Protein 5EUR (pdb70)

B-factor: mean 25.59, std 12.45, range [8.88, 69.3]

Secondary structure (DSSP, 8-state):
-PPPPPP-EEE-TTSSEEEETTEEEEHHHIIIIIHHHHHHHHTT-HHHHHHHHHHHHHTTS-TTSSHHHHHHHHTS-HHHHHHHHHHHHHHHHHHHHHTS---HHHHHHHHH-/-PPPPPP-EEE-TTSSEEEETTEEEEHHHIIIIIHHHHHHHTTT-HHHHHHHHHHHHHTTS-TTSSHHHHHHHHTS-HHHHHHHHHHHHHHHHHHHHHHT----THHHHH-/-PPPPPP-EEE-TTSSEEEETTEEEEHHHIIIIIHHHHHHHTTT-HHHHHHHHHHHHHTTS-TTSSHHHHHHHHTS-HHHHHHHHHHHHHHHHHHH------SSHHHH--

Nearest PDB structures (foldseek):
  5eur-assembly1_C  TM=1.009E+00  e=3.144E-18  Shigella flexneri 5a str. M90T
  5eur-assembly1_B  TM=9.991E-01  e=9.930E-17  Shigella flexneri 5a str. M90T
  5eur-assembly1_A  TM=9.761E-01  e=1.318E-16  Shigella flexneri 5a str. M90T
  7xya-assembly1_G  TM=4.057E-01  e=8.575E+00  Pseudomonas aeruginosa
  5eur-assembly1_A  TM=1.009E+00  e=2.711E-19  Shigella flexneri 5a str. M90T

Radius of gyration: 20.52 Å; Cα contacts (8 Å, |Δi|>4): 482; chains: 3; bounding box: 50×48×44 Å

Foldseek 3Di:
DDADDQWPWAADLVRQWIQTPNDIDGNCCCVVPVLQVVLVVCPPVLVRLLRSLLSCLLNQHDSCPHPPSNVSNVPDDPVSSVVSVVSNVVSVVVSVVVVVDDPPVVVVVVVPD/DDADDQWPWAADLVRQWIQTPNDIDGNCCCVVPVLQVQLVVCPPVLVRLLSSLLSCLLNQHDSCPHPPSNVSNVPDDPVSSVVSVVSNVVSVVVSVVVVVPDDPCVVVVPD/DDADDQWDWAADLVRQWIQTPNDIDGNCCCVVPVLQVVLVVCPPVLVRLLSSLLSCLLNQHDSCPHPPSNVSNVPPDPVSSVVSVVSNVVSVVVSVDDDCPPVVCVVPVD

Sequence (334 aa):
SISYRKLDIALSADKETVLVFGQELSTKYFTEIVVTTMLNSTGSDMANSNRILNDIHAAGLDAGDYGKYSRWWAQSNAQERQEAERRRKEAKAHQERMAAIHAREEALIKRFGSISYRKLDIALSADKETVLVFGQELSTKYFTEIVVTTMLNSTGSDMANSNRILNDIHAAGLDAGDYGKYSRWWAQSNAQERQEAERRRKEAKAHQERMAAIREEALIKRFGSISYRKLDIALSADKETVLVFGQELSTKYFTEIVVTTMLNSTGSDMANSNRILNDIHAAGLDAGDYGKYSRWWAQSNAQERQEAERRRKEAKAHQERMAREEALIKRFGN

Structure (mmCIF, N/CA/C/O backbone):
data_5EUR
#
_entry.id   5EUR
#
_cell.length_a   87.399
_cell.length_b   50.411
_cell.length_c   99.921
_cell.angle_alpha   90.00
_cell.angle_beta   104.10
_cell.angle_gamma   90.00
#
_symmetry.space_group_name_H-M   'C 1 2 1'
#
loop_
_entity.id
_entity.type
_entity.pdbx_description
1 polymer 'Uncharacterized protein'
2 non-polymer 'MAGNESIUM ION'
3 non-polymer 'SULFATE ION'
4 water water
#
loop_
_atom_site.group_PDB
_atom_site.id
_atom_site.type_symbol
_atom_site.label_atom_id
_atom_site.label_alt_id
_atom_site.label_comp_id
_atom_site.label_asym_id
_atom_site.label_entity_id
_atom_site.label_seq_id
_atom_site.pdbx_PDB_ins_code
_atom_site.Cartn_x
_atom_site.Cartn_y
_atom_site.Cartn_z
_atom_site.occupancy
_atom_site.B_iso_or_equiv
_atom_site.auth_seq_id
_atom_site.auth_comp_id
_atom_site.auth_asym_id
_atom_site.auth_atom_id
_atom_site.pdbx_PDB_model_num
ATOM 1 N N . SER A 1 2 ? 13.807 17.947 3.459 1.00 22.81 2 SER A N 1
ATOM 2 C CA . SER A 1 2 ? 14.353 18.131 4.803 1.00 18.68 2 SER A CA 1
ATOM 3 C C . SER A 1 2 ? 14.212 16.821 5.553 1.00 21.22 2 SER A C 1
ATOM 4 O O . SER A 1 2 ? 13.425 15.966 5.147 1.00 19.27 2 SER A O 1
ATOM 7 N N . ILE A 1 3 ? 14.949 16.636 6.643 1.00 16.00 3 ILE A N 1
ATOM 8 C CA . ILE A 1 3 ? 14.760 15.422 7.422 1.00 16.67 3 ILE A CA 1
ATOM 9 C C . ILE A 1 3 ? 13.646 15.674 8.427 1.00 17.69 3 ILE A C 1
ATOM 10 O O . ILE A 1 3 ? 13.456 16.799 8.910 1.00 16.54 3 ILE A O 1
ATOM 15 N N . SER A 1 4 ? 12.862 14.633 8.695 1.00 18.74 4 SER A N 1
ATOM 16 C CA . SER A 1 4 ? 11.722 14.800 9.576 1.00 18.09 4 SER A CA 1
ATOM 17 C C . SER A 1 4 ? 12.137 14.719 11.044 1.00 17.76 4 SER A C 1
ATOM 18 O O . SER A 1 4 ? 13.188 14.178 11.410 1.00 19.86 4 SER A O 1
ATOM 21 N N . TYR A 1 5 ? 11.273 15.265 11.887 1.00 14.88 5 TYR A N 1
ATOM 22 C CA . TYR A 1 5 ? 11.378 15.128 13.327 1.00 16.05 5 TYR A CA 1
ATOM 23 C C . TYR A 1 5 ? 10.574 13.921 13.773 1.00 18.31 5 TYR A C 1
ATOM 24 O O . TYR A 1 5 ? 9.599 13.529 13.127 1.00 20.69 5 TYR A O 1
ATOM 33 N N . ARG A 1 6 ? 10.991 13.327 14.882 1.00 17.24 6 ARG A N 1
ATOM 34 C CA . ARG A 1 6 ? 10.139 12.333 15.501 1.00 18.81 6 ARG A CA 1
ATOM 35 C C . ARG A 1 6 ? 8.888 13.031 16.046 1.00 19.58 6 ARG A C 1
ATOM 36 O O . ARG A 1 6 ? 8.803 14.262 16.092 1.00 19.73 6 ARG A O 1
ATOM 44 N N . LYS A 1 7 ? 7.881 12.239 16.405 1.00 20.27 7 LYS A N 1
ATOM 45 C CA . LYS A 1 7 ? 6.689 12.789 17.036 1.00 18.18 7 LYS A CA 1
ATOM 46 C C . LYS A 1 7 ? 7.072 13.677 18.209 1.00 20.36 7 LYS A C 1
ATOM 47 O O . LYS A 1 7 ? 7.779 13.237 19.122 1.00 21.27 7 LYS A O 1
ATOM 53 N N . LEU A 1 8 ? 6.615 14.927 18.181 1.00 17.87 8 LEU A N 1
ATOM 54 C CA . LEU A 1 8 ? 7.091 15.898 19.156 1.00 18.55 8 LEU A CA 1
ATOM 55 C C . LEU A 1 8 ? 6.454 15.628 20.507 1.00 22.49 8 LEU A C 1
ATOM 56 O O . LEU A 1 8 ? 5.226 15.588 20.631 1.00 25.00 8 LEU A O 1
ATOM 61 N N . ASP A 1 9 ? 7.302 15.445 21.509 1.00 21.79 9 ASP A N 1
ATOM 62 C CA . ASP A 1 9 ? 6.891 15.194 22.883 1.00 24.25 9 ASP A CA 1
ATOM 63 C C . ASP A 1 9 ? 6.731 16.553 23.541 1.00 23.73 9 ASP A C 1
ATOM 64 O O . ASP A 1 9 ? 7.685 17.106 24.089 1.00 23.78 9 ASP A O 1
ATOM 69 N N . ILE A 1 10 ? 5.515 17.104 23.475 1.00 26.17 10 ILE A N 1
ATOM 70 C CA . ILE A 1 10 ? 5.224 18.438 23.992 1.00 16.58 10 ILE A CA 1
ATOM 71 C C . ILE A 1 10 ? 4.081 18.357 24.995 1.00 20.35 10 ILE A C 1
ATOM 72 O O . ILE A 1 10 ? 2.987 17.882 24.665 1.00 21.00 10 ILE A O 1
ATOM 77 N N . ALA A 1 11 ? 4.310 18.889 26.188 1.00 17.94 11 ALA A N 1
ATOM 78 C CA . ALA A 1 11 ? 3.254 19.052 27.177 1.00 17.05 11 ALA A CA 1
ATOM 79 C C . ALA A 1 11 ? 3.202 20.508 27.592 1.00 21.15 11 ALA A C 1
ATOM 80 O O . ALA A 1 11 ? 4.238 21.101 27.903 1.00 20.10 11 ALA A O 1
ATOM 82 N N . LEU A 1 12 ? 2.002 21.076 27.605 1.00 20.83 12 LEU A N 1
ATOM 83 C CA . LEU A 1 12 ? 1.799 22.451 28.031 1.00 19.14 12 LEU A CA 1
ATOM 84 C C . LEU A 1 12 ? 1.510 22.474 29.528 1.00 20.34 12 LEU A C 1
ATOM 85 O O . LEU A 1 12 ? 0.736 21.656 30.034 1.00 22.43 12 LEU A O 1
ATOM 90 N N . SER A 1 13 ? 2.154 23.395 30.236 1.00 19.87 13 SER A N 1
ATOM 91 C CA . SER A 1 13 ? 1.987 23.505 31.678 1.00 23.17 13 SER A CA 1
ATOM 92 C C . SER A 1 13 ? 0.566 23.948 32.021 1.00 23.06 13 SER A C 1
ATOM 93 O O . SER A 1 13 ? -0.144 24.537 31.205 1.00 22.18 13 SER A O 1
ATOM 96 N N . ALA A 1 14 ? 0.163 23.679 33.267 1.00 25.65 14 ALA A N 1
ATOM 97 C CA . ALA A 1 14 ? -1.189 24.032 33.689 1.00 25.62 14 ALA A CA 1
ATOM 98 C C . ALA A 1 14 ? -1.431 25.534 33.581 1.00 24.05 14 ALA A C 1
ATOM 99 O O . ALA A 1 14 ? -2.496 25.966 33.125 1.00 29.07 14 ALA A O 1
ATOM 101 N N . ASP A 1 15 ? -0.451 26.348 33.969 1.00 25.45 15 ASP A N 1
ATOM 102 C CA . ASP A 1 15 ? -0.616 27.790 33.825 1.00 23.78 15 ASP A CA 1
ATOM 103 C C . ASP A 1 15 ? -0.287 28.286 32.425 1.00 25.63 15 ASP A C 1
ATOM 104 O O . ASP A 1 15 ? -0.359 29.495 32.183 1.00 27.13 15 ASP A O 1
ATOM 109 N N . LYS A 1 16 ? 0.069 27.379 31.510 1.00 24.14 16 LYS A N 1
ATOM 110 C CA . LYS A 1 16 ? 0.366 27.611 30.098 1.00 24.97 16 LYS A CA 1
ATOM 111 C C . LYS A 1 16 ? 1.645 28.402 29.875 1.00 21.21 16 LYS A C 1
ATOM 112 O O . LYS A 1 16 ? 1.956 28.724 28.721 1.00 22.83 16 LYS A O 1
ATOM 118 N N . GLU A 1 17 ? 2.400 28.728 30.921 1.00 21.03 17 GLU A N 1
ATOM 119 C CA . GLU A 1 17 ? 3.550 29.602 30.722 1.00 20.87 17 GLU A CA 1
ATOM 120 C C . GLU A 1 17 ? 4.789 28.855 30.247 1.00 18.25 17 GLU A C 1
ATOM 121 O O . GLU A 1 17 ? 5.695 29.490 29.695 1.00 19.01 17 GLU A O 1
ATOM 127 N N . THR A 1 18 ? 4.857 27.540 30.441 1.00 17.19 18 THR A N 1
ATOM 128 C CA . THR A 1 18 ? 5.984 26.761 29.937 1.00 16.59 18 THR A CA 1
ATOM 129 C C . THR A 1 18 ? 5.491 25.520 29.202 1.00 15.94 18 THR A C 1
ATOM 130 O O . THR A 1 18 ? 4.341 25.092 29.334 1.00 18.27 18 THR A O 1
ATOM 134 N N . VAL A 1 19 ? 6.395 24.943 28.412 1.00 14.25 19 VAL A N 1
ATOM 135 C CA . VAL A 1 19 ? 6.173 23.669 27.761 1.00 12.96 19 VAL A CA 1
ATOM 136 C C . VAL A 1 19 ? 7.314 22.755 28.179 1.00 14.37 19 VAL A C 1
ATOM 137 O O . VAL A 1 19 ? 8.396 23.207 28.563 1.00 15.87 19 VAL A O 1
ATOM 141 N N . LEU A 1 20 ? 7.037 21.461 28.125 1.00 14.45 20 LEU A N 1
ATOM 142 C CA . LEU A 1 20 ? 8.015 20.405 28.341 1.00 15.62 20 LEU A CA 1
ATOM 143 C C . LEU A 1 20 ? 8.152 19.662 27.020 1.00 17.08 20 LEU A C 1
ATOM 144 O O . LEU A 1 20 ? 7.203 19.010 26.565 1.00 16.45 20 LEU A O 1
ATOM 149 N N . VAL A 1 21 ? 9.321 19.799 26.394 1.00 17.01 21 VAL A N 1
ATOM 150 C CA . VAL A 1 21 ? 9.597 19.314 25.048 1.00 18.69 21 VAL A CA 1
ATOM 151 C C . VAL A 1 21 ? 10.782 18.366 25.165 1.00 16.20 21 VAL A C 1
ATOM 152 O O . VAL A 1 21 ? 11.896 18.807 25.456 1.00 15.52 21 VAL A O 1
ATOM 156 N N . PHE A 1 22 ? 10.545 17.071 24.969 1.00 18.96 22 PHE A N 1
ATOM 157 C CA . PHE A 1 22 ? 11.623 16.073 25.055 1.00 16.71 22 PHE A CA 1
ATOM 158 C C . PHE A 1 22 ? 12.440 16.236 26.342 1.00 15.63 22 PHE A C 1
ATOM 159 O O . PHE A 1 22 ? 13.670 16.205 26.334 1.00 16.67 22 PHE A O 1
ATOM 167 N N . GLY A 1 23 ? 11.742 16.427 27.462 1.00 16.85 23 GLY A N 1
ATOM 168 C CA . GLY A 1 23 ? 12.374 16.547 28.761 1.00 19.25 23 GLY A CA 1
ATOM 169 C C . GLY A 1 23 ? 12.921 17.917 29.096 1.00 17.34 23 GLY A C 1
ATOM 170 O O . GLY A 1 23 ? 13.431 18.108 30.207 1.00 18.41 23 GLY A O 1
ATOM 171 N N . GLN A 1 24 ? 12.822 18.880 28.187 1.00 14.22 24 GLN A N 1
ATOM 172 C CA . GLN A 1 24 ? 13.360 20.218 28.388 1.00 15.46 24 GLN A CA 1
ATOM 173 C C . GLN A 1 24 ? 12.217 21.188 28.641 1.00 15.83 24 GLN A C 1
ATOM 174 O O . GLN A 1 24 ? 11.305 21.302 27.816 1.00 16.22 24 GLN A O 1
ATOM 180 N N . GLU A 1 25 ? 12.279 21.901 29.759 1.00 15.59 25 GLU A N 1
ATOM 181 C CA . GLU A 1 25 ? 11.287 22.926 30.039 1.00 16.82 25 GLU A CA 1
ATOM 182 C C . GLU A 1 25 ? 11.727 24.239 29.404 1.00 16.58 25 GLU A C 1
ATOM 183 O O . GLU A 1 25 ? 12.883 24.661 29.554 1.00 16.07 25 GLU A O 1
ATOM 189 N N . LEU A 1 26 ? 10.807 24.869 28.670 1.00 14.25 26 LEU A N 1
ATOM 190 C CA . LEU A 1 26 ? 11.050 26.130 27.986 1.00 14.18 26 LEU A CA 1
ATOM 191 C C . LEU A 1 26 ? 9.862 27.052 28.207 1.00 15.28 26 LEU A C 1
ATOM 192 O O . LEU A 1 26 ? 8.730 26.588 28.324 1.00 15.79 26 LEU A O 1
ATOM 197 N N . SER A 1 27 ? 10.105 28.357 28.199 1.00 14.14 27 SER A N 1
ATOM 198 C CA . SER A 1 27 ? 8.959 29.260 28.200 1.00 14.30 27 SER A CA 1
ATOM 199 C C . SER A 1 27 ? 8.149 29.011 26.936 1.00 17.11 27 SER A C 1
ATOM 200 O O . SER A 1 27 ? 8.706 28.762 25.860 1.00 16.44 27 SER A O 1
ATOM 203 N N . THR A 1 28 ? 6.821 29.035 27.075 1.00 16.05 28 THR A N 1
ATOM 204 C CA . THR A 1 28 ? 5.964 28.737 25.934 1.00 15.08 28 THR A CA 1
ATOM 205 C C . THR A 1 28 ? 6.230 29.687 24.783 1.00 14.47 28 THR A C 1
ATOM 206 O O . THR A 1 28 ? 6.320 29.257 23.629 1.00 14.32 28 THR A O 1
ATOM 210 N N . LYS A 1 29 ? 6.375 30.982 25.078 1.00 15.39 29 LYS A N 1
ATOM 211 C CA . LYS A 1 29 ? 6.590 31.959 24.015 1.00 14.34 29 LYS A CA 1
ATOM 212 C C . LYS A 1 29 ? 7.931 31.753 23.321 1.00 16.34 29 LYS A C 1
ATOM 213 O O . LYS A 1 29 ? 8.025 31.935 22.107 1.00 15.64 29 LYS A O 1
ATOM 219 N N . TYR A 1 30 ? 8.979 31.374 24.057 1.00 12.83 30 TYR A N 1
ATOM 220 C CA . TYR A 1 30 ? 10.237 31.061 23.377 1.00 13.63 30 TYR A CA 1
ATOM 221 C C . TYR A 1 30 ? 10.050 29.886 22.430 1.00 13.17 30 TYR A C 1
ATOM 222 O O . TYR A 1 30 ? 10.511 29.913 21.280 1.00 12.73 30 TYR A O 1
ATOM 231 N N . PHE A 1 31 ? 9.364 28.842 22.890 1.00 13.57 31 PHE A N 1
ATOM 232 C CA . PHE A 1 31 ? 9.153 27.690 22.023 1.00 13.22 31 PHE A CA 1
ATOM 233 C C . PHE A 1 31 ? 8.344 28.066 20.783 1.00 13.69 31 PHE A C 1
ATOM 234 O O . PHE A 1 31 ? 8.702 27.691 19.663 1.00 13.26 31 PHE A O 1
ATOM 242 N N . THR A 1 32 ? 7.237 28.798 20.955 1.00 12.40 32 THR A N 1
ATOM 243 C CA . THR A 1 32 ? 6.381 29.042 19.796 1.00 12.98 32 THR A CA 1
ATOM 244 C C . THR A 1 32 ? 6.913 30.146 18.885 1.00 13.25 32 THR A C 1
ATOM 245 O O . THR A 1 32 ? 6.727 30.070 17.668 1.00 16.48 32 THR A O 1
ATOM 249 N N . GLU A 1 33 ? 7.578 31.164 19.431 1.00 13.04 33 GLU A N 1
ATOM 250 C CA . GLU A 1 33 ? 8.062 32.268 18.608 1.00 11.96 33 GLU A CA 1
ATOM 251 C C . GLU A 1 33 ? 9.428 31.989 17.981 1.00 14.56 33 GLU A C 1
ATOM 252 O O . GLU A 1 33 ? 9.689 32.431 16.853 1.00 18.01 33 GLU A O 1
ATOM 258 N N . ILE A 1 34 ? 10.323 31.292 18.692 1.00 14.16 34 ILE A N 1
ATOM 259 C CA . ILE A 1 34 ? 11.662 31.031 18.162 1.00 13.02 34 ILE A CA 1
ATOM 260 C C . ILE A 1 34 ? 11.791 29.598 17.639 1.00 12.84 34 ILE A C 1
ATOM 261 O O . ILE A 1 34 ? 12.144 29.374 16.471 1.00 12.89 34 ILE A O 1
ATOM 266 N N . VAL A 1 35 ? 11.511 28.611 18.497 1.00 11.61 35 VAL A N 1
ATOM 267 C CA . VAL A 1 35 ? 11.858 27.233 18.150 1.00 10.61 35 VAL A CA 1
ATOM 268 C C . VAL A 1 35 ? 11.012 26.728 16.986 1.00 10.44 35 VAL A C 1
ATOM 269 O O . VAL A 1 35 ? 11.542 26.241 15.981 1.00 9.88 35 VAL A O 1
ATOM 273 N N . VAL A 1 36 ? 9.685 26.818 17.102 1.00 9.49 36 VAL A N 1
ATOM 274 C CA . VAL A 1 36 ? 8.834 26.248 16.065 1.00 12.17 36 VAL A CA 1
ATOM 275 C C . VAL A 1 36 ? 9.018 26.986 14.750 1.00 11.85 36 VAL A C 1
ATOM 276 O O . VAL A 1 36 ? 9.103 26.368 13.686 1.00 10.72 36 VAL A O 1
ATOM 280 N N . THR A 1 37 ? 9.089 28.318 14.801 1.00 10.94 37 THR A N 1
ATOM 281 C CA . THR A 1 37 ? 9.316 29.093 13.590 1.00 13.25 37 THR A CA 1
ATOM 282 C C . THR A 1 37 ? 10.582 28.629 12.884 1.00 11.26 37 THR A C 1
ATOM 283 O O . THR A 1 37 ? 10.595 28.450 11.661 1.00 12.43 37 THR A O 1
ATOM 287 N N . THR A 1 38 ? 11.647 28.387 13.651 1.00 9.70 38 THR A N 1
ATOM 288 C CA . THR A 1 38 ? 12.905 27.985 13.030 1.00 10.53 38 THR A CA 1
ATOM 289 C C . THR A 1 38 ? 12.821 26.561 12.488 1.00 10.04 38 THR A C 1
ATOM 290 O O . THR A 1 38 ? 13.344 26.277 11.403 1.00 11.72 38 THR A O 1
ATOM 294 N N . MET A 1 39 ? 12.156 25.657 13.218 1.00 10.41 39 MET A N 1
ATOM 295 C CA . MET A 1 39 ? 11.953 24.296 12.706 1.00 9.24 39 MET A CA 1
ATOM 296 C C . MET A 1 39 ? 11.255 24.327 11.353 1.00 11.53 39 MET A C 1
ATOM 297 O O . MET A 1 39 ? 11.674 23.650 10.390 1.00 12.73 39 MET A O 1
ATOM 302 N N . LEU A 1 40 ? 10.167 25.108 11.274 1.00 10.84 40 LEU A N 1
ATOM 303 C CA . LEU A 1 40 ? 9.388 25.177 10.042 1.00 10.90 40 LEU A CA 1
ATOM 304 C C . LEU A 1 40 ? 10.197 25.808 8.915 1.00 12.65 40 LEU A C 1
ATOM 305 O O . LEU A 1 40 ? 10.232 25.277 7.804 1.00 12.48 40 LEU A O 1
ATOM 310 N N . ASN A 1 41 ? 10.853 26.946 9.180 1.00 12.19 41 ASN A N 1
ATOM 311 C CA . ASN A 1 41 ? 11.694 27.560 8.149 1.00 11.88 41 ASN A CA 1
ATOM 312 C C . ASN A 1 41 ? 12.750 26.587 7.639 1.00 13.31 41 ASN A C 1
ATOM 313 O O . ASN A 1 41 ? 13.057 26.552 6.439 1.00 14.33 41 ASN A O 1
ATOM 318 N N . SER A 1 42 ? 13.333 25.800 8.538 1.00 11.19 42 SER A N 1
ATOM 319 C CA . SER A 1 42 ? 14.367 24.859 8.127 1.00 10.83 42 SER A CA 1
ATOM 320 C C . SER A 1 42 ? 13.812 23.726 7.273 1.00 14.74 42 SER A C 1
ATOM 321 O O . SER A 1 42 ? 14.593 23.057 6.578 1.00 13.27 42 SER A O 1
ATOM 324 N N . THR A 1 43 ? 12.491 23.494 7.290 1.00 14.22 43 THR A N 1
ATOM 325 C CA . THR A 1 43 ? 11.967 22.515 6.329 1.00 13.59 43 THR A CA 1
ATOM 326 C C . THR A 1 43 ? 11.943 23.028 4.890 1.00 16.60 43 THR A C 1
ATOM 327 O O . THR A 1 43 ? 11.811 22.216 3.970 1.00 18.14 43 THR A O 1
ATOM 331 N N . GLY A 1 44 ? 12.088 24.330 4.659 1.00 15.89 44 GLY A N 1
ATOM 332 C CA . GLY A 1 44 ? 12.042 24.847 3.301 1.00 17.43 44 GLY A CA 1
ATOM 333 C C . GLY A 1 44 ? 10.674 24.699 2.663 1.00 18.93 44 GLY A C 1
ATOM 334 O O . GLY A 1 44 ? 9.696 25.259 3.158 1.00 18.07 44 GLY A O 1
ATOM 335 N N . SER A 1 45 ? 10.582 23.938 1.573 1.00 20.51 45 SER A N 1
ATOM 336 C CA . SER A 1 45 ? 9.303 23.687 0.924 1.00 22.90 45 SER A CA 1
ATOM 337 C C . SER A 1 45 ? 8.847 22.240 1.087 1.00 24.45 45 SER A C 1
ATOM 338 O O . SER A 1 45 ? 8.043 21.748 0.288 1.00 25.90 45 SER A O 1
ATOM 341 N N . ASP A 1 46 ? 9.345 21.549 2.116 1.00 17.28 46 ASP A N 1
ATOM 342 C CA . ASP A 1 46 ? 8.991 20.165 2.407 1.00 19.01 46 ASP A CA 1
ATOM 343 C C . ASP A 1 46 ? 7.696 20.154 3.218 1.00 19.11 46 ASP A C 1
ATOM 344 O O . ASP A 1 46 ? 7.676 19.983 4.444 1.00 18.92 46 ASP A O 1
ATOM 349 N N . MET A 1 47 ? 6.590 20.307 2.480 1.00 19.21 47 MET A N 1
ATOM 350 C CA . MET A 1 47 ? 5.263 20.473 3.072 1.00 22.00 47 MET A CA 1
ATOM 351 C C . MET A 1 47 ? 4.837 19.258 3.886 1.00 21.78 47 MET A C 1
ATOM 352 O O . MET A 1 47 ? 4.092 19.397 4.862 1.00 20.55 47 MET A O 1
ATOM 357 N N . ALA A 1 48 ? 5.283 18.059 3.507 1.00 19.27 48 ALA A N 1
ATOM 358 C CA . ALA A 1 48 ? 4.963 16.878 4.302 1.00 22.11 48 ALA A CA 1
ATOM 359 C C . ALA A 1 48 ? 5.565 16.985 5.699 1.00 22.49 48 ALA A C 1
ATOM 360 O O . ALA A 1 48 ? 4.903 16.683 6.706 1.00 20.80 48 ALA A O 1
ATOM 362 N N . ASN A 1 49 ? 6.814 17.447 5.779 1.00 17.07 49 ASN A N 1
ATOM 363 C CA . ASN A 1 49 ? 7.473 17.584 7.073 1.00 18.61 49 ASN A CA 1
ATOM 364 C C . ASN A 1 49 ? 6.830 18.691 7.894 1.00 17.53 49 ASN A C 1
ATOM 365 O O . ASN A 1 49 ? 6.576 18.518 9.098 1.00 19.16 49 ASN A O 1
ATOM 370 N N . SER A 1 50 ? 6.570 19.843 7.268 1.00 14.27 50 SER A N 1
ATOM 371 C CA . SER A 1 50 ? 5.968 20.929 8.040 1.00 16.20 50 SER A CA 1
ATOM 372 C C . SER A 1 50 ? 4.559 20.557 8.491 1.00 17.44 50 SER A C 1
ATOM 373 O O . SER A 1 50 ? 4.133 20.944 9.586 1.00 14.71 50 SER A O 1
ATOM 376 N N . ASN A 1 51 ? 3.838 19.776 7.685 1.00 16.38 51 ASN A N 1
ATOM 377 C CA . ASN A 1 51 ? 2.530 19.307 8.128 1.00 17.75 51 ASN A CA 1
ATOM 378 C C . ASN A 1 51 ? 2.650 18.429 9.359 1.00 18.84 51 ASN A C 1
ATOM 379 O O . ASN A 1 51 ? 1.841 18.558 10.285 1.00 18.53 51 ASN A O 1
ATOM 384 N N . ARG A 1 52 ? 3.646 17.523 9.387 1.00 16.27 52 ARG A N 1
ATOM 385 C CA . ARG A 1 52 ? 3.867 16.706 10.582 1.00 18.08 52 ARG A CA 1
ATOM 386 C C . ARG A 1 52 ? 4.125 17.573 11.812 1.00 16.05 52 ARG A C 1
ATOM 387 O O . ARG A 1 52 ? 3.518 17.378 12.882 1.00 17.31 52 ARG A O 1
ATOM 395 N N . ILE A 1 53 ? 5.064 18.516 11.687 1.00 16.08 53 ILE A N 1
ATOM 396 C CA . ILE A 1 53 ? 5.373 19.400 12.808 1.00 14.46 53 ILE A CA 1
ATOM 397 C C . ILE A 1 53 ? 4.107 20.073 13.321 1.00 12.91 53 ILE A C 1
ATOM 398 O O . ILE A 1 53 ? 3.832 20.089 14.527 1.00 14.62 53 ILE A O 1
ATOM 403 N N . LEU A 1 54 ? 3.320 20.648 12.407 1.00 14.30 54 LEU A N 1
ATOM 404 C CA . LEU A 1 54 ? 2.161 21.431 12.836 1.00 14.88 54 LEU A CA 1
ATOM 405 C C . LEU A 1 54 ? 1.055 20.544 13.393 1.00 16.61 54 LEU A C 1
ATOM 406 O O . LEU A 1 54 ? 0.298 20.984 14.261 1.00 15.68 54 LEU A O 1
ATOM 411 N N . ASN A 1 55 ? 0.945 19.303 12.926 1.00 13.99 55 ASN A N 1
ATOM 412 C CA . ASN A 1 55 ? 0.015 18.393 13.584 1.00 16.03 55 ASN A CA 1
ATOM 413 C C . ASN A 1 55 ? 0.433 18.144 15.031 1.00 16.32 55 ASN A C 1
ATOM 414 O O . ASN A 1 55 ? -0.416 18.095 15.923 1.00 16.86 55 ASN A O 1
ATOM 419 N N . ASP A 1 56 ? 1.737 18.021 15.298 1.00 14.44 56 ASP A N 1
ATOM 420 C CA . ASP A 1 56 ? 2.159 17.849 16.690 1.00 17.77 56 ASP A CA 1
ATOM 421 C C . ASP A 1 56 ? 1.963 19.121 17.515 1.00 15.56 56 ASP A C 1
ATOM 422 O O . ASP A 1 56 ? 1.648 19.052 18.720 1.00 16.72 56 ASP A O 1
ATOM 427 N N . ILE A 1 57 ? 2.155 20.287 16.890 1.00 15.79 57 ILE A N 1
ATOM 428 C CA . ILE A 1 57 ? 1.883 21.554 17.563 1.00 15.22 57 ILE A CA 1
ATOM 429 C C . ILE A 1 57 ? 0.408 21.636 17.949 1.00 14.64 57 ILE A C 1
ATOM 430 O O . ILE A 1 57 ? 0.064 21.954 19.092 1.00 15.59 57 ILE A O 1
ATOM 435 N N . HIS A 1 58 ? -0.478 21.320 17.001 1.00 14.82 58 HIS A N 1
ATOM 436 C CA . HIS A 1 58 ? -1.917 21.339 17.250 1.00 16.27 58 HIS A CA 1
ATOM 437 C C . HIS A 1 58 ? -2.296 20.340 18.333 1.00 16.41 58 HIS A C 1
ATOM 438 O O . HIS A 1 58 ? -3.062 20.664 19.252 1.00 16.01 58 HIS A O 1
ATOM 445 N N . ALA A 1 59 ? -1.743 19.131 18.251 1.00 14.59 59 ALA A N 1
ATOM 446 C CA . ALA A 1 59 ? -2.058 18.081 19.217 1.00 17.42 59 ALA A CA 1
ATOM 447 C C . ALA A 1 59 ? -1.659 18.466 20.633 1.00 18.08 59 ALA A C 1
ATOM 448 O O . ALA A 1 59 ? -2.278 17.998 21.600 1.00 19.02 59 ALA A O 1
ATOM 450 N N . ALA A 1 60 ? -0.613 19.285 20.782 1.00 15.65 60 ALA A N 1
ATOM 451 C CA . ALA A 1 60 ? -0.166 19.691 22.105 1.00 18.45 60 ALA A CA 1
ATOM 452 C C . ALA A 1 60 ? -0.997 20.817 22.709 1.00 19.03 60 ALA A C 1
ATOM 453 O O . ALA A 1 60 ? -0.741 21.208 23.853 1.00 22.63 60 ALA A O 1
ATOM 455 N N . GLY A 1 61 ? -1.964 21.361 21.982 1.00 17.00 61 GLY A N 1
ATOM 456 C CA . GLY A 1 61 ? -2.727 22.480 22.487 1.00 19.76 61 GLY A CA 1
ATOM 457 C C . GLY A 1 61 ? -2.189 23.840 22.116 1.00 19.78 61 GLY A C 1
ATOM 458 O O . GLY A 1 61 ? -2.699 24.851 22.617 1.00 19.51 61 GLY A O 1
ATOM 459 N N . LEU A 1 62 ? -1.186 23.896 21.249 1.00 17.55 62 LEU A N 1
ATOM 460 C CA . LEU A 1 62 ? -0.595 25.144 20.799 1.00 15.42 62 LEU A CA 1
ATOM 461 C C . LEU A 1 62 ? -1.249 25.593 19.495 1.00 13.57 62 LEU A C 1
ATOM 462 O O . LEU A 1 62 ? -2.009 24.855 18.866 1.00 16.23 62 LEU A O 1
ATOM 467 N N . ASP A 1 63 ? -0.939 26.826 19.077 1.00 14.17 63 ASP A N 1
ATOM 468 C CA . ASP A 1 63 ? -1.604 27.413 17.913 1.00 16.03 63 ASP A CA 1
ATOM 469 C C . ASP A 1 63 ? -0.828 27.071 16.648 1.00 15.32 63 ASP A C 1
ATOM 470 O O . ASP A 1 63 ? 0.173 27.718 16.327 1.00 16.74 63 ASP A O 1
ATOM 475 N N . ALA A 1 64 ? -1.328 26.088 15.892 1.00 13.89 64 ALA A N 1
ATOM 476 C CA . ALA A 1 64 ? -0.683 25.687 14.649 1.00 13.58 64 ALA A CA 1
ATOM 477 C C . ALA A 1 64 ? -1.001 26.629 13.499 1.00 13.98 64 ALA A C 1
ATOM 478 O O . ALA A 1 64 ? -0.457 26.453 12.400 1.00 16.02 64 ALA A O 1
ATOM 480 N N . GLY A 1 65 ? -1.837 27.635 13.728 1.00 14.42 65 GLY A N 1
ATOM 481 C CA . GLY A 1 65 ? -2.159 28.586 12.690 1.00 15.27 65 GLY A CA 1
ATOM 482 C C . GLY A 1 65 ? -1.288 29.820 12.628 1.00 19.08 65 GLY A C 1
ATOM 483 O O . GLY A 1 65 ? -1.515 30.683 11.774 1.00 18.04 65 GLY A O 1
ATOM 484 N N . ASP A 1 66 ? -0.274 29.935 13.489 1.00 15.05 66 ASP A N 1
ATOM 485 C CA . ASP A 1 66 ? 0.499 31.158 13.635 1.00 15.05 66 ASP A CA 1
ATOM 486 C C . ASP A 1 66 ? 1.740 31.205 12.744 1.00 16.21 66 ASP A C 1
ATOM 487 O O . ASP A 1 66 ? 2.640 32.013 13.014 1.00 18.39 66 ASP A O 1
ATOM 492 N N . TYR A 1 67 ? 1.818 30.372 11.712 1.00 16.12 67 TYR A N 1
ATOM 493 C CA . TYR A 1 67 ? 3.063 30.176 10.966 1.00 16.40 67 TYR A CA 1
ATOM 494 C C . TYR A 1 67 ? 2.870 30.353 9.465 1.00 17.14 67 TYR A C 1
ATOM 495 O O . TYR A 1 67 ? 3.358 29.551 8.657 1.00 16.50 67 TYR A O 1
ATOM 504 N N . GLY A 1 68 ? 2.134 31.402 9.085 1.00 18.63 68 GLY A N 1
ATOM 505 C CA . GLY A 1 68 ? 2.101 31.845 7.699 1.00 23.39 68 GLY A CA 1
ATOM 506 C C . GLY A 1 68 ? 1.828 30.742 6.695 1.00 22.55 68 GLY A C 1
ATOM 507 O O . GLY A 1 68 ? 0.880 29.957 6.824 1.00 18.25 68 GLY A O 1
ATOM 508 N N . LYS A 1 69 ? 2.664 30.690 5.656 1.00 19.33 69 LYS A N 1
ATOM 509 C CA . LYS A 1 69 ? 2.447 29.735 4.578 1.00 20.45 69 LYS A CA 1
ATOM 510 C C . LYS A 1 69 ? 2.414 28.299 5.090 1.00 20.67 69 LYS A C 1
ATOM 511 O O . LYS A 1 69 ? 1.641 27.473 4.588 1.00 19.27 69 LYS A O 1
ATOM 517 N N . TYR A 1 70 ? 3.241 27.975 6.091 1.00 16.60 70 TYR A N 1
ATOM 518 C CA . TYR A 1 70 ? 3.220 26.624 6.632 1.00 15.82 70 TYR A CA 1
ATOM 519 C C . TYR A 1 70 ? 1.865 26.326 7.255 1.00 15.51 70 TYR A C 1
ATOM 520 O O . TYR A 1 70 ? 1.330 25.223 7.089 1.00 17.80 70 TYR A O 1
ATOM 529 N N . SER A 1 71 ? 1.297 27.308 7.966 1.00 16.50 71 SER A N 1
ATOM 530 C CA . SER A 1 71 ? -0.040 27.110 8.537 1.00 17.09 71 SER A CA 1
ATOM 531 C C . SER A 1 71 ? -1.117 26.978 7.463 1.00 21.40 71 SER A C 1
ATOM 532 O O . SER A 1 71 ? -2.042 26.171 7.606 1.00 21.08 71 SER A O 1
ATOM 535 N N . ARG A 1 72 ? -1.044 27.783 6.407 1.00 21.77 72 ARG A N 1
ATOM 536 C CA . ARG A 1 72 ? -2.073 27.690 5.374 1.00 24.38 72 ARG A CA 1
ATOM 537 C C . ARG A 1 72 ? -2.004 26.345 4.656 1.00 25.01 72 ARG A C 1
ATOM 538 O O . ARG A 1 72 ? -3.042 25.695 4.432 1.00 26.09 72 ARG A O 1
ATOM 546 N N . TRP A 1 73 ? -0.782 25.891 4.331 1.00 22.23 73 TRP A N 1
ATOM 547 C CA . TRP A 1 73 ? -0.595 24.538 3.818 1.00 21.73 73 TRP A CA 1
ATOM 548 C C . TRP A 1 73 ? -1.204 23.503 4.753 1.00 26.10 73 TRP A C 1
ATOM 549 O O . TRP A 1 73 ? -1.942 22.618 4.313 1.00 23.55 73 TRP A O 1
ATOM 560 N N . TRP A 1 74 ? -0.896 23.596 6.054 1.00 19.25 74 TRP A N 1
ATOM 561 C CA . TRP A 1 74 ? -1.371 22.589 7.000 1.00 17.59 74 TRP A CA 1
ATOM 562 C C . TRP A 1 74 ? -2.894 22.586 7.084 1.00 20.42 74 TRP A C 1
ATOM 563 O O . TRP A 1 74 ? -3.515 21.520 7.138 1.00 23.34 74 TRP A O 1
ATOM 574 N N . ALA A 1 75 ? -3.501 23.770 7.077 1.00 20.93 75 ALA A N 1
ATOM 575 C CA . ALA A 1 75 ? -4.949 23.898 7.231 1.00 23.51 75 ALA A CA 1
ATOM 576 C C . ALA A 1 75 ? -5.695 23.337 6.035 1.00 28.96 75 ALA A C 1
ATOM 577 O O . ALA A 1 75 ? -6.860 22.934 6.166 1.00 30.42 75 ALA A O 1
ATOM 579 N N . GLN A 1 76 ? -5.072 23.329 4.857 1.00 25.06 76 GLN A N 1
ATOM 580 C CA . GLN A 1 76 ? -5.724 22.717 3.704 1.00 29.33 76 GLN A CA 1
ATOM 581 C C . GLN A 1 76 ? -5.073 21.400 3.280 1.00 28.72 76 GLN A C 1
ATOM 582 O O . GLN A 1 76 ? -5.186 20.991 2.119 1.00 30.59 76 GLN A O 1
ATOM 588 N N . SER A 1 77 ? -4.447 20.701 4.240 1.00 27.41 77 SER A N 1
ATOM 589 C CA . SER A 1 77 ? -3.714 19.451 4.090 1.00 32.51 77 SER A CA 1
ATOM 590 C C . SER A 1 77 ? -4.576 18.261 4.521 1.00 33.84 77 SER A C 1
ATOM 591 O O . SER A 1 77 ? -5.770 18.407 4.805 1.00 37.95 77 SER A O 1
ATOM 594 N N . ASN A 1 78 ? -3.965 17.067 4.558 1.00 36.47 78 ASN A N 1
ATOM 595 C CA . ASN A 1 78 ? -4.664 15.804 4.804 1.00 37.78 78 ASN A CA 1
ATOM 596 C C . ASN A 1 78 ? -5.613 15.892 5.993 1.00 34.26 78 ASN A C 1
ATOM 597 O O . ASN A 1 78 ? -5.192 16.037 7.151 1.00 35.12 78 ASN A O 1
ATOM 602 N N . ALA A 1 79 ? -6.908 15.769 5.691 1.00 37.28 79 ALA A N 1
ATOM 603 C CA . ALA A 1 79 ? -7.929 15.960 6.712 1.00 35.06 79 ALA A CA 1
ATOM 604 C C . ALA A 1 79 ? -7.852 14.891 7.793 1.00 31.53 79 ALA A C 1
ATOM 605 O O . ALA A 1 79 ? -8.077 15.184 8.969 1.00 27.57 79 ALA A O 1
ATOM 607 N N . GLN A 1 80 ? -7.551 13.641 7.425 1.00 33.33 80 GLN A N 1
ATOM 608 C CA . GLN A 1 80 ? -7.551 12.585 8.436 1.00 33.40 80 GLN A CA 1
ATOM 609 C C . GLN A 1 80 ? -6.380 12.723 9.405 1.00 29.05 80 GLN A C 1
ATOM 610 O O . GLN A 1 80 ? -6.541 12.507 10.614 1.00 27.98 80 GLN A O 1
ATOM 616 N N . GLU A 1 81 ? -5.188 13.053 8.902 1.00 31.41 81 GLU A N 1
ATOM 617 C CA . GLU A 1 81 ? -4.083 13.268 9.829 1.00 31.05 81 GLU A CA 1
ATOM 618 C C . GLU A 1 81 ? -4.346 14.486 10.703 1.00 21.62 81 GLU A C 1
ATOM 619 O O . GLU A 1 81 ? -4.064 14.458 11.914 1.00 23.28 81 GLU A O 1
ATOM 625 N N . ARG A 1 82 ? -4.913 15.552 10.115 1.00 24.44 82 ARG A N 1
ATOM 626 C CA . ARG A 1 82 ? -5.301 16.699 10.932 1.00 23.02 82 ARG A CA 1
ATOM 627 C C . ARG A 1 82 ? -6.315 16.291 11.988 1.00 24.41 82 ARG A C 1
ATOM 628 O O . ARG A 1 82 ? -6.289 16.796 13.112 1.00 18.46 82 ARG A O 1
ATOM 636 N N . GLN A 1 83 ? -7.225 15.379 11.643 1.00 23.10 83 GLN A N 1
ATOM 637 C CA . GLN A 1 83 ? -8.245 14.967 12.603 1.00 20.37 83 GLN A CA 1
ATOM 638 C C . GLN A 1 83 ? -7.650 14.136 13.731 1.00 19.44 83 GLN A C 1
ATOM 639 O O . GLN A 1 83 ? -8.082 14.250 14.882 1.00 22.70 83 GLN A O 1
ATOM 645 N N . GLU A 1 84 ? -6.657 13.300 13.431 1.00 19.60 84 GLU A N 1
ATOM 646 C CA . GLU A 1 84 ? -5.965 12.585 14.500 1.00 23.15 84 GLU A CA 1
ATOM 647 C C . GLU A 1 84 ? -5.284 13.570 15.441 1.00 20.11 84 GLU A C 1
ATOM 648 O O . GLU A 1 84 ? -5.318 13.403 16.670 1.00 22.33 84 GLU A O 1
ATOM 654 N N . ALA A 1 85 ? -4.693 14.628 14.873 1.00 17.79 85 ALA A N 1
ATOM 655 C CA . ALA A 1 85 ? -4.139 15.688 15.711 1.00 17.19 85 ALA A CA 1
ATOM 656 C C . ALA A 1 85 ? -5.219 16.348 16.562 1.00 19.19 85 ALA A C 1
ATOM 657 O O . ALA A 1 85 ? -4.989 16.663 17.732 1.00 19.71 85 ALA A O 1
ATOM 659 N N . GLU A 1 86 ? -6.400 16.575 15.987 1.00 16.34 86 GLU A N 1
ATOM 660 C CA . GLU A 1 86 ? -7.489 17.198 16.736 1.00 19.45 86 GLU A CA 1
ATOM 661 C C . GLU A 1 86 ? -7.955 16.311 17.890 1.00 21.64 86 GLU A C 1
ATOM 662 O O . GLU A 1 86 ? -8.236 16.806 18.985 1.00 21.15 86 GLU A O 1
ATOM 668 N N . ARG A 1 87 ? -8.032 14.997 17.673 1.00 20.84 87 ARG A N 1
ATOM 669 C CA . ARG A 1 87 ? -8.379 14.088 18.764 1.00 20.59 87 ARG A CA 1
ATOM 670 C C . ARG A 1 87 ? -7.379 14.197 19.904 1.00 25.50 87 ARG A C 1
ATOM 671 O O . ARG A 1 87 ? -7.761 14.281 21.083 1.00 24.12 87 ARG A O 1
ATOM 679 N N . ARG A 1 88 ? -6.082 14.208 19.563 1.00 23.74 88 ARG A N 1
ATOM 680 C CA . ARG A 1 88 ? -5.051 14.361 20.589 1.00 23.41 88 ARG A CA 1
ATOM 681 C C . ARG A 1 88 ? -5.183 15.705 21.307 1.00 22.25 88 ARG A C 1
ATOM 682 O O . ARG A 1 88 ? -5.027 15.780 22.532 1.00 22.58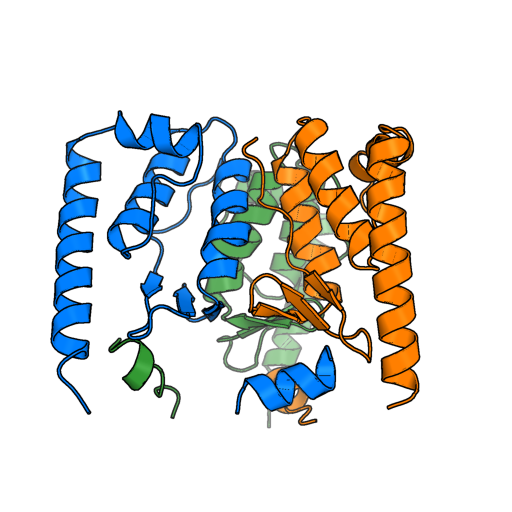 88 ARG A O 1
ATOM 690 N N . ARG A 1 89 ? -5.516 16.767 20.561 1.00 19.26 89 ARG A N 1
ATOM 691 C CA . ARG A 1 89 ? -5.698 18.089 21.148 1.00 18.46 89 ARG A CA 1
ATOM 692 C C . ARG A 1 89 ? -6.850 18.099 22.142 1.00 22.28 89 ARG A C 1
ATOM 693 O O . ARG A 1 89 ? -6.729 18.669 23.230 1.00 22.20 89 ARG A O 1
ATOM 701 N N . LYS A 1 90 ? -7.979 17.479 21.786 1.00 21.31 90 LYS A N 1
ATOM 702 C CA . LYS A 1 90 ? -9.106 17.438 22.715 1.00 24.17 90 LYS A CA 1
ATOM 703 C C . LYS A 1 90 ? -8.740 16.662 23.972 1.00 25.03 90 LYS A C 1
ATOM 704 O O . LYS A 1 90 ? -9.149 17.034 25.084 1.00 27.48 90 LYS A O 1
ATOM 710 N N . GLU A 1 91 ? -7.951 15.593 23.827 1.00 23.01 91 GLU A N 1
ATOM 711 C CA . GLU A 1 91 ? -7.480 14.881 25.013 1.00 28.82 91 GLU A CA 1
ATOM 712 C C . GLU A 1 91 ? -6.594 15.778 25.874 1.00 30.16 91 GLU A C 1
ATOM 713 O O . GLU A 1 91 ? -6.694 15.768 27.110 1.00 31.94 91 GLU A O 1
ATOM 719 N N . ALA A 1 92 ? -5.745 16.590 25.235 1.00 31.62 92 ALA A N 1
ATOM 720 C CA . ALA A 1 92 ? -4.899 17.525 25.973 1.00 29.63 92 ALA A CA 1
ATOM 721 C C . ALA A 1 92 ? -5.737 18.549 26.735 1.00 31.99 92 ALA A C 1
ATOM 722 O O . ALA A 1 92 ? -5.464 18.837 27.907 1.00 34.24 92 ALA A O 1
ATOM 724 N N . LYS A 1 93 ? -6.753 19.120 26.077 1.00 29.46 93 LYS A N 1
ATOM 725 C CA . LYS A 1 93 ? -7.617 20.087 26.754 1.00 30.99 93 LYS A CA 1
ATOM 726 C C . LYS A 1 93 ? -8.345 19.447 27.926 1.00 33.50 93 LYS A C 1
ATOM 727 O O . LYS A 1 93 ? -8.508 20.080 28.978 1.00 34.70 93 LYS A O 1
ATOM 733 N N . ALA A 1 94 ? -8.795 18.196 27.768 1.00 33.82 94 ALA A N 1
ATOM 734 C CA . ALA A 1 94 ? -9.430 17.508 28.890 1.00 35.36 94 ALA A CA 1
ATOM 735 C C . ALA A 1 94 ? -8.457 17.351 30.053 1.00 39.04 94 ALA A C 1
ATOM 736 O O . ALA A 1 94 ? -8.829 17.534 31.221 1.00 38.76 94 ALA A O 1
ATOM 738 N N . HIS A 1 95 ? -7.193 17.034 29.747 1.00 38.90 95 HIS A N 1
ATOM 739 C CA . HIS A 1 95 ? -6.175 16.965 30.793 1.00 39.50 95 HIS A CA 1
ATOM 740 C C . HIS A 1 95 ? -5.991 18.313 31.483 1.00 40.50 95 HIS A C 1
ATOM 741 O O . HIS A 1 95 ? -5.847 18.375 32.709 1.00 41.79 95 HIS A O 1
ATOM 748 N N . GLN A 1 96 ? -5.987 19.405 30.713 1.00 38.59 96 GLN A N 1
ATOM 749 C CA . GLN A 1 96 ? -5.896 20.736 31.309 1.00 35.01 96 GLN A CA 1
ATOM 750 C C . GLN A 1 96 ? -7.086 21.020 32.217 1.00 41.10 96 GLN A C 1
ATOM 751 O O . GLN A 1 96 ? -6.943 21.675 33.258 1.00 40.11 96 GLN A O 1
ATOM 757 N N . GLU A 1 97 ? -8.270 20.544 31.833 1.00 41.68 97 GLU A N 1
ATOM 758 C CA . GLU A 1 97 ? -9.453 20.783 32.650 1.00 39.50 97 GLU A CA 1
ATOM 759 C C . GLU A 1 97 ? -9.370 20.016 33.964 1.00 43.09 97 GLU A C 1
ATOM 760 O O . GLU A 1 97 ? -9.644 20.572 35.034 1.00 43.27 97 GLU A O 1
ATOM 766 N N . ARG A 1 98 ? -8.985 18.736 33.908 1.00 39.01 98 ARG A N 1
ATOM 767 C CA . ARG A 1 98 ? -8.836 17.982 35.149 1.00 43.40 98 ARG A CA 1
ATOM 768 C C . ARG A 1 98 ? -7.695 18.518 36.006 1.00 48.55 98 ARG A C 1
ATOM 769 O O . ARG A 1 98 ? -7.729 18.379 37.235 1.00 48.49 98 ARG A O 1
ATOM 777 N N . MET A 1 99 ? -6.675 19.119 35.387 1.00 43.99 99 MET A N 1
ATOM 778 C CA . MET A 1 99 ? -5.623 19.750 36.178 1.00 46.23 99 MET A CA 1
ATOM 779 C C . MET A 1 99 ? -6.115 21.027 36.840 1.00 48.95 99 MET A C 1
ATOM 780 O O . MET A 1 99 ? -5.679 21.356 37.949 1.00 53.76 99 MET A O 1
ATOM 785 N N . ALA A 1 100 ? -7.027 21.749 36.190 1.00 49.08 100 ALA A N 1
ATOM 786 C CA . ALA A 1 100 ? -7.637 22.925 36.798 1.00 47.96 100 ALA A CA 1
ATOM 787 C C . ALA A 1 100 ? -8.634 22.517 37.880 1.00 51.52 100 ALA A C 1
ATOM 788 O O . ALA A 1 100 ? -9.495 23.312 38.271 1.00 50.02 100 ALA A O 1
ATOM 790 N N . ALA A 1 101 ? -8.524 21.278 38.361 1.00 49.65 101 ALA A N 1
ATOM 791 C CA . ALA A 1 101 ? -9.321 20.788 39.478 1.00 55.63 101 ALA A CA 1
ATOM 792 C C . ALA A 1 101 ? -8.402 20.377 40.624 1.00 58.43 101 ALA A C 1
ATOM 793 O O . ALA A 1 101 ? -8.432 19.228 41.076 1.00 59.13 101 ALA A O 1
ATOM 795 N N . ILE A 1 102 ? -7.579 21.320 41.084 1.00 60.03 102 ILE A N 1
ATOM 796 C CA . ILE A 1 102 ? -6.608 21.093 42.149 1.00 59.99 102 ILE A CA 1
ATOM 797 C C . ILE A 1 102 ? -6.324 22.447 42.786 1.00 62.16 102 ILE A C 1
ATOM 798 O O . ILE A 1 102 ? -6.406 23.484 42.123 1.00 62.86 102 ILE A O 1
ATOM 803 N N . HIS A 1 103 ? -6.024 22.442 44.083 1.00 63.97 103 HIS A N 1
ATOM 804 C CA . HIS A 1 103 ? -5.639 23.675 44.764 1.00 58.73 103 HIS A CA 1
ATOM 805 C C . HIS A 1 103 ? -4.260 23.543 45.410 1.00 62.08 103 HIS A C 1
ATOM 806 O O . HIS A 1 103 ? -3.443 24.466 45.357 1.00 61.33 103 HIS A O 1
ATOM 813 N N . ALA A 1 118 ? 8.407 35.156 42.683 1.00 52.58 118 ALA A N 1
ATOM 814 C CA . ALA A 1 118 ? 9.812 35.264 43.042 1.00 63.66 118 ALA A CA 1
ATOM 815 C C . ALA A 1 118 ? 10.749 34.975 41.864 1.00 62.08 118 ALA A C 1
ATOM 816 O O . ALA A 1 118 ? 11.984 35.006 42.016 1.00 63.68 118 ALA A O 1
ATOM 818 N N . ARG A 1 119 ? 10.174 34.654 40.704 1.00 63.27 119 ARG A N 1
ATOM 819 C CA . ARG A 1 119 ? 11.059 34.394 39.578 1.00 60.76 119 ARG A CA 1
ATOM 820 C C . ARG A 1 119 ? 11.501 35.728 39.106 1.00 57.37 119 ARG A C 1
ATOM 821 O O . ARG A 1 119 ? 12.624 35.907 38.747 1.00 54.52 119 ARG A O 1
ATOM 829 N N . GLU A 1 120 ? 10.580 36.666 39.124 1.00 58.26 120 GLU A N 1
ATOM 830 C CA . GLU A 1 120 ? 10.835 37.988 38.689 1.00 56.00 120 GLU A CA 1
ATOM 831 C C . GLU A 1 120 ? 11.963 38.688 39.408 1.00 53.43 120 GLU A C 1
ATOM 832 O O . GLU A 1 120 ? 12.851 39.182 38.794 1.00 52.61 120 GLU A O 1
ATOM 838 N N . GLU A 1 121 ? 11.906 38.738 40.707 1.00 53.25 121 GLU A N 1
ATOM 839 C CA . GLU A 1 121 ? 12.911 39.413 41.487 1.00 55.23 121 GLU A CA 1
ATOM 840 C C . GLU A 1 121 ? 14.286 38.994 41.058 1.00 52.24 121 GLU A C 1
ATOM 841 O O . GLU A 1 121 ? 15.223 39.759 41.081 1.00 50.59 121 GLU A O 1
ATOM 847 N N . ALA A 1 122 ? 14.386 37.747 40.655 1.00 52.49 122 ALA A N 1
ATOM 848 C CA . ALA A 1 122 ? 15.646 37.207 40.249 1.00 51.21 122 ALA A CA 1
ATOM 849 C C . ALA A 1 122 ? 15.995 37.768 38.896 1.00 47.23 122 ALA A C 1
ATOM 850 O O . ALA A 1 122 ? 17.104 38.124 38.672 1.00 45.41 122 ALA A O 1
ATOM 852 N N . LEU A 1 123 ? 15.011 37.829 38.023 1.00 46.96 123 LEU A N 1
ATOM 853 C CA . LEU A 1 123 ? 15.238 38.329 36.687 1.00 44.42 123 LEU A CA 1
ATOM 854 C C . LEU A 1 123 ? 15.503 39.813 36.737 1.00 42.49 123 LEU A C 1
ATOM 855 O O . LEU A 1 123 ? 16.240 40.330 35.958 1.00 40.32 123 LEU A O 1
ATOM 860 N N . ILE A 1 124 ? 14.877 40.495 37.670 1.00 43.61 124 ILE A N 1
ATOM 861 C CA . ILE A 1 124 ? 15.069 41.921 37.794 1.00 43.08 124 ILE A CA 1
ATOM 862 C C . ILE A 1 124 ? 16.505 42.210 38.190 1.00 41.26 124 ILE A C 1
ATOM 863 O O . ILE A 1 124 ? 17.114 43.115 37.703 1.00 43.55 124 ILE A O 1
ATOM 868 N N . LYS A 1 125 ? 17.057 41.418 39.059 1.00 42.05 125 LYS A N 1
ATOM 869 C CA . LYS A 1 125 ? 18.445 41.651 39.446 1.00 42.01 125 LYS A CA 1
ATOM 870 C C . LYS A 1 125 ? 19.410 41.399 38.291 1.00 42.46 125 LYS A C 1
ATOM 871 O O . LYS A 1 125 ? 20.471 42.032 38.222 1.00 44.07 125 LYS A O 1
ATOM 877 N N . ARG A 1 126 ? 19.067 40.491 37.375 1.00 42.42 126 ARG A N 1
ATOM 878 C CA . ARG A 1 126 ? 19.976 40.151 36.285 1.00 34.11 126 ARG A CA 1
ATOM 879 C C . ARG A 1 126 ? 19.768 41.020 35.051 1.00 33.71 126 ARG A C 1
ATOM 880 O O . ARG A 1 126 ? 20.740 41.351 34.364 1.00 33.10 126 ARG A O 1
ATOM 888 N N . PHE A 1 127 ? 18.525 41.399 34.752 1.00 31.17 127 PHE A N 1
ATOM 889 C CA . PHE A 1 127 ? 18.207 42.123 33.531 1.00 30.69 127 PHE A CA 1
ATOM 890 C C . PHE A 1 127 ? 17.625 43.505 33.790 1.00 38.13 127 PHE A C 1
ATOM 891 O O . PHE A 1 127 ? 17.308 44.217 32.830 1.00 40.61 127 PHE A O 1
ATOM 899 N N . GLY A 1 128 ? 17.482 43.909 35.048 1.00 39.82 128 GLY A N 1
ATOM 900 C CA . GLY A 1 128 ? 16.872 45.187 35.363 1.00 43.84 128 GLY A CA 1
ATOM 901 C C . GLY A 1 128 ? 15.360 45.116 35.292 1.00 44.75 128 GLY A C 1
ATOM 902 O O . GLY A 1 128 ? 14.804 44.174 34.724 1.00 43.26 128 GLY A O 1
ATOM 903 N N . SER B 1 2 ? 10.885 32.614 3.615 1.00 25.67 2 SER B N 1
ATOM 904 C CA . SER B 1 2 ? 10.771 32.159 4.996 1.00 20.13 2 SER B CA 1
ATOM 905 C C . SER B 1 2 ? 9.687 32.942 5.716 1.00 20.32 2 SER B C 1
ATOM 906 O O . SER B 1 2 ? 9.276 34.009 5.266 1.00 22.30 2 SER B O 1
ATOM 909 N N . ILE B 1 3 ? 9.213 32.427 6.815 1.00 16.57 3 ILE B N 1
ATOM 910 C CA . ILE B 1 3 ? 8.241 33.178 7.595 1.00 18.75 3 ILE B CA 1
ATOM 911 C C . ILE B 1 3 ? 8.993 34.039 8.594 1.00 19.79 3 ILE B C 1
ATOM 912 O O . ILE B 1 3 ? 10.060 33.670 9.104 1.00 17.99 3 ILE B O 1
ATOM 917 N N . SER B 1 4 ? 8.438 35.214 8.865 1.00 16.13 4 SER B N 1
ATOM 918 C CA . SER B 1 4 ? 9.124 36.173 9.706 1.00 18.44 4 SER B CA 1
ATOM 919 C C . SER B 1 4 ? 8.965 35.829 11.178 1.00 19.24 4 SER B C 1
ATOM 920 O O . SER B 1 4 ? 8.027 35.146 11.597 1.00 19.07 4 SER B O 1
ATOM 923 N N . TYR B 1 5 ? 9.895 36.340 11.966 1.00 16.93 5 TYR B N 1
ATOM 924 C CA . TYR B 1 5 ? 9.788 36.321 13.410 1.00 17.32 5 TYR B CA 1
ATOM 925 C C . TYR B 1 5 ? 9.142 37.627 13.862 1.00 18.68 5 TYR B C 1
ATOM 926 O O . TYR B 1 5 ? 9.264 38.666 13.203 1.00 22.91 5 TYR B O 1
ATOM 935 N N . ARG B 1 6 ? 8.435 37.568 14.976 1.00 19.06 6 ARG B N 1
ATOM 936 C CA . ARG B 1 6 ? 8.038 38.792 15.649 1.00 21.59 6 ARG B CA 1
ATOM 937 C C . ARG B 1 6 ? 9.288 39.497 16.157 1.00 21.57 6 ARG B C 1
ATOM 938 O O . ARG B 1 6 ? 10.382 38.918 16.200 1.00 19.05 6 ARG B O 1
ATOM 946 N N . LYS B 1 7 ? 9.134 40.778 16.487 1.00 20.94 7 LYS B N 1
ATOM 947 C CA . LYS B 1 7 ? 10.250 41.535 17.043 1.00 19.97 7 LYS B CA 1
ATOM 948 C C . LYS B 1 7 ? 10.868 40.769 18.202 1.00 19.81 7 LYS B C 1
ATOM 949 O O . LYS B 1 7 ? 10.169 40.386 19.144 1.00 21.45 7 LYS B O 1
ATOM 955 N N . LEU B 1 8 ? 12.170 40.512 18.125 1.00 18.91 8 LEU B N 1
ATOM 956 C CA . LEU B 1 8 ? 12.773 39.600 19.088 1.00 17.05 8 LEU B CA 1
ATOM 957 C C . LEU B 1 8 ? 12.876 40.283 20.442 1.00 23.15 8 LEU B C 1
ATOM 958 O O . LEU B 1 8 ? 13.462 41.363 20.563 1.00 24.41 8 LEU B O 1
ATOM 963 N N . ASP B 1 9 ? 12.294 39.647 21.450 1.00 21.60 9 ASP B N 1
ATOM 964 C CA . ASP B 1 9 ? 12.303 40.141 22.818 1.00 21.39 9 ASP B CA 1
ATOM 965 C C . ASP B 1 9 ? 13.571 39.611 23.463 1.00 22.08 9 ASP B C 1
ATOM 966 O O . ASP B 1 9 ? 13.590 38.504 24.002 1.00 23.97 9 ASP B O 1
ATOM 971 N N . ILE B 1 10 ? 14.653 40.395 23.383 1.00 22.26 10 ILE B N 1
ATOM 972 C CA . ILE B 1 10 ? 15.961 39.991 23.887 1.00 18.69 10 ILE B CA 1
ATOM 973 C C . ILE B 1 10 ? 16.469 41.028 24.877 1.00 19.03 10 ILE B C 1
ATOM 974 O O . ILE B 1 10 ? 16.618 42.207 24.535 1.00 21.17 10 ILE B O 1
ATOM 979 N N . ALA B 1 11 ? 16.824 40.570 26.064 1.00 18.16 11 ALA B N 1
ATOM 980 C CA . ALA B 1 11 ? 17.506 41.389 27.055 1.00 17.24 11 ALA B CA 1
ATOM 981 C C . ALA B 1 11 ? 18.815 40.715 27.425 1.00 18.12 11 ALA B C 1
ATOM 982 O O . ALA B 1 11 ? 18.840 39.514 27.686 1.00 20.22 11 ALA B O 1
ATOM 984 N N . LEU B 1 12 ? 19.899 41.480 27.450 1.00 18.25 12 LEU B N 1
ATOM 985 C CA . LEU B 1 12 ? 21.193 40.957 27.860 1.00 18.95 12 LEU B CA 1
ATOM 986 C C . LEU B 1 12 ? 21.385 41.183 29.357 1.00 19.04 12 LEU B C 1
ATOM 987 O O . LEU B 1 12 ? 21.062 42.257 29.879 1.00 21.93 12 LEU B O 1
ATOM 992 N N . SER B 1 13 ? 21.891 40.160 30.047 1.00 20.10 13 SER B N 1
ATOM 993 C CA . SER B 1 13 ? 22.092 40.241 31.486 1.00 22.12 13 SER B CA 1
ATOM 994 C C . SER B 1 13 ? 23.180 41.259 31.820 1.00 23.38 13 SER B C 1
ATOM 995 O O . SER B 1 13 ? 24.009 41.622 30.982 1.00 22.94 13 SER B O 1
ATOM 998 N N . ALA B 1 14 ? 23.167 41.714 33.078 1.00 27.30 14 ALA B N 1
ATOM 999 C CA . ALA B 1 14 ? 24.145 42.705 33.520 1.00 30.15 14 ALA B CA 1
ATOM 1000 C C . ALA B 1 14 ? 25.569 42.177 33.400 1.00 27.85 14 ALA B C 1
ATOM 1001 O O . ALA B 1 14 ? 26.474 42.905 32.973 1.00 26.77 14 ALA B O 1
ATOM 1003 N N . ASP B 1 15 ? 25.791 40.912 33.762 1.00 27.16 15 ASP B N 1
ATOM 1004 C CA . ASP B 1 15 ? 27.114 40.312 33.631 1.00 25.26 15 ASP B CA 1
ATOM 1005 C C . ASP B 1 15 ? 27.391 39.784 32.226 1.00 26.74 15 ASP B C 1
ATOM 1006 O O . ASP B 1 15 ? 28.468 39.228 31.992 1.00 28.27 15 ASP B O 1
ATOM 1011 N N . LYS B 1 16 ? 26.444 39.953 31.301 1.00 25.50 16 LYS B N 1
ATOM 1012 C CA . LYS B 1 16 ? 26.496 39.598 29.884 1.00 24.11 16 LYS B CA 1
ATOM 1013 C C . LYS B 1 16 ? 26.509 38.093 29.641 1.00 18.93 16 LYS B C 1
ATOM 1014 O O . LYS B 1 16 ? 26.619 37.673 28.478 1.00 21.66 16 LYS B O 1
ATOM 1020 N N . GLU B 1 17 ? 26.384 37.267 30.682 1.00 21.53 17 GLU B N 1
ATOM 1021 C CA . GLU B 1 17 ? 26.533 35.825 30.512 1.00 22.62 17 GLU B CA 1
ATOM 1022 C C . GLU B 1 17 ? 25.254 35.133 30.053 1.00 17.07 17 GLU B C 1
ATOM 1023 O O . GLU B 1 17 ? 25.329 34.008 29.545 1.00 18.78 17 GLU B O 1
ATOM 1029 N N . THR B 1 18 ? 24.092 35.749 30.236 1.00 18.27 18 THR B N 1
ATOM 1030 C CA . THR B 1 18 ? 22.846 35.176 29.739 1.00 17.93 18 THR B CA 1
ATOM 1031 C C . THR B 1 18 ? 22.028 36.231 29.010 1.00 17.58 18 THR B C 1
ATOM 1032 O O . THR B 1 18 ? 22.257 37.441 29.133 1.00 19.02 18 THR B O 1
ATOM 1036 N N . VAL B 1 19 ? 21.063 35.738 28.236 1.00 16.35 19 VAL B N 1
ATOM 1037 C CA . VAL B 1 19 ? 20.057 36.558 27.587 1.00 14.96 19 VAL B CA 1
ATOM 1038 C C . VAL B 1 19 ? 18.697 36.051 28.040 1.00 17.61 19 VAL B C 1
ATOM 1039 O O . VAL B 1 19 ? 18.534 34.880 28.393 1.00 17.21 19 VAL B O 1
ATOM 1043 N N . LEU B 1 20 ? 17.721 36.943 28.016 1.00 15.66 20 LEU B N 1
ATOM 1044 C CA . LEU B 1 20 ? 16.325 36.621 28.269 1.00 15.19 20 LEU B CA 1
ATOM 1045 C C . LEU B 1 20 ? 15.605 36.859 26.955 1.00 18.83 20 LEU B C 1
ATOM 1046 O O . LEU B 1 20 ? 15.527 38.000 26.485 1.00 16.45 20 LEU B O 1
ATOM 1051 N N . VAL B 1 21 ? 15.128 35.774 26.346 1.00 18.56 21 VAL B N 1
ATOM 1052 C CA . VAL B 1 21 ? 14.534 35.782 25.013 1.00 20.51 21 VAL B CA 1
ATOM 1053 C C . VAL B 1 21 ? 13.121 35.232 25.150 1.00 17.01 21 VAL B C 1
ATOM 1054 O O . VAL B 1 21 ? 12.946 34.043 25.428 1.00 15.73 21 VAL B O 1
ATOM 1058 N N . PHE B 1 22 ? 12.113 36.092 24.972 1.00 20.38 22 PHE B N 1
ATOM 1059 C CA . PHE B 1 22 ? 10.709 35.675 25.082 1.00 18.65 22 PHE B CA 1
ATOM 1060 C C . PHE B 1 22 ? 10.454 34.896 26.373 1.00 17.89 22 PHE B C 1
ATOM 1061 O O . PHE B 1 22 ? 9.790 33.857 26.378 1.00 18.17 22 PHE B O 1
ATOM 1069 N N . GLY B 1 23 ? 10.997 35.398 27.484 1.00 15.55 23 GLY B N 1
ATOM 1070 C CA . GLY B 1 23 ? 10.787 34.792 28.784 1.00 18.21 23 GLY B CA 1
ATOM 1071 C C . GLY B 1 23 ? 11.682 33.614 29.112 1.00 20.38 23 GLY B C 1
ATOM 1072 O O . GLY B 1 23 ? 11.567 33.060 30.217 1.00 18.58 23 GLY B O 1
ATOM 1073 N N . GLN B 1 24 ? 12.563 33.211 28.195 1.00 16.11 24 GLN B N 1
ATOM 1074 C CA . GLN B 1 24 ? 13.464 32.080 28.383 1.00 14.85 24 GLN B CA 1
ATOM 1075 C C . GLN B 1 24 ? 14.874 32.593 28.611 1.00 14.94 24 GLN B C 1
ATOM 1076 O O . GLN B 1 24 ? 15.402 33.323 27.772 1.00 17.62 24 GLN B O 1
ATOM 1082 N N . GLU B 1 25 ? 15.494 32.188 29.717 1.00 14.07 25 GLU B N 1
ATOM 1083 C CA . GLU B 1 25 ? 16.883 32.548 29.971 1.00 16.38 25 GLU B CA 1
ATOM 1084 C C . GLU B 1 25 ? 17.800 31.508 29.328 1.00 15.29 25 GLU B C 1
ATOM 1085 O O . GLU B 1 25 ? 17.599 30.299 29.490 1.00 15.96 25 GLU B O 1
ATOM 1091 N N . LEU B 1 26 ? 18.791 31.981 28.579 1.00 15.91 26 LEU B N 1
ATOM 1092 C CA . LEU B 1 26 ? 19.750 31.123 27.894 1.00 13.75 26 LEU B CA 1
ATOM 1093 C C . LEU B 1 26 ? 21.142 31.683 28.090 1.00 14.89 26 LEU B C 1
ATOM 1094 O O . LEU B 1 26 ? 21.313 32.890 28.215 1.00 17.60 26 LEU B O 1
ATOM 1099 N N . SER B 1 27 ? 22.146 30.815 28.065 1.00 15.29 27 SER B N 1
ATOM 1100 C CA . SER B 1 27 ? 23.499 31.344 28.029 1.00 13.81 27 SER B CA 1
ATOM 1101 C C . SER B 1 27 ? 23.674 32.173 26.763 1.00 17.09 27 SER B C 1
ATOM 1102 O O . SER B 1 27 ? 23.151 31.832 25.695 1.00 15.52 27 SER B O 1
ATOM 1105 N N . THR B 1 28 ? 24.371 33.305 26.894 1.00 15.79 28 THR B N 1
ATOM 1106 C CA . THR B 1 28 ? 24.520 34.188 25.744 1.00 17.53 28 THR B CA 1
ATOM 1107 C C . THR B 1 28 ? 25.201 33.475 24.594 1.00 15.27 28 THR B C 1
ATOM 1108 O O . THR B 1 28 ? 24.794 33.622 23.436 1.00 15.22 28 THR B O 1
ATOM 1112 N N . LYS B 1 29 ? 26.223 32.675 24.901 1.00 16.11 29 LYS B N 1
ATOM 1113 C CA . LYS B 1 29 ? 26.969 31.987 23.860 1.00 15.27 29 LYS B CA 1
ATOM 1114 C C . LYS B 1 29 ? 26.105 30.952 23.156 1.00 14.93 29 LYS B C 1
ATOM 1115 O O . LYS B 1 29 ? 26.226 30.778 21.943 1.00 16.19 29 LYS B O 1
ATOM 1121 N N . TYR B 1 30 ? 25.255 30.234 23.899 1.00 14.09 30 TYR B N 1
ATOM 1122 C CA . TYR B 1 30 ? 24.341 29.296 23.244 1.00 14.19 30 TYR B CA 1
ATOM 1123 C C . TYR B 1 30 ? 23.416 30.033 22.291 1.00 12.55 30 TYR B C 1
ATOM 1124 O O . TYR B 1 30 ? 23.232 29.617 21.142 1.00 12.83 30 TYR B O 1
ATOM 1133 N N . PHE B 1 31 ? 22.849 31.154 22.746 1.00 11.97 31 PHE B N 1
ATOM 1134 C CA . PHE B 1 31 ? 21.936 31.910 21.898 1.00 12.42 31 PHE B CA 1
ATOM 1135 C C . PHE B 1 31 ? 22.636 32.429 20.648 1.00 13.13 31 PHE B C 1
ATOM 1136 O O . PHE B 1 31 ? 22.114 32.293 19.538 1.00 13.10 31 PHE B O 1
ATOM 1144 N N . THR B 1 32 ? 23.819 33.027 20.797 1.00 13.54 32 THR B N 1
ATOM 1145 C CA . THR B 1 32 ? 24.441 33.639 19.625 1.00 11.53 32 THR B CA 1
ATOM 1146 C C . THR B 1 32 ? 25.120 32.623 18.711 1.00 14.29 32 THR B C 1
ATOM 1147 O O . THR B 1 32 ? 25.159 32.835 17.496 1.00 16.59 32 THR B O 1
ATOM 1151 N N . GLU B 1 33 ? 25.666 31.533 19.261 1.00 14.62 33 GLU B N 1
ATOM 1152 C CA . GLU B 1 33 ? 26.391 30.569 18.436 1.00 13.78 33 GLU B CA 1
ATOM 1153 C C . GLU B 1 33 ? 25.471 29.534 17.800 1.00 12.72 33 GLU B C 1
ATOM 1154 O O . GLU B 1 33 ? 25.718 29.112 16.665 1.00 16.37 33 GLU B O 1
ATOM 1160 N N . ILE B 1 34 ? 24.419 29.105 18.504 1.00 12.31 34 ILE B N 1
ATOM 1161 C CA . ILE B 1 34 ? 23.515 28.078 17.984 1.00 12.67 34 ILE B CA 1
ATOM 1162 C C . ILE B 1 34 ? 22.204 28.670 17.468 1.00 12.21 34 ILE B C 1
ATOM 1163 O O . ILE B 1 34 ? 21.853 28.532 16.285 1.00 13.86 34 ILE B O 1
ATOM 1168 N N . VAL B 1 35 ? 21.482 29.357 18.350 1.00 10.92 35 VAL B N 1
ATOM 1169 C CA . VAL B 1 35 ? 20.111 29.741 18.026 1.00 10.98 35 VAL B CA 1
ATOM 1170 C C . VAL B 1 35 ? 20.089 30.739 16.873 1.00 11.11 35 VAL B C 1
ATOM 1171 O O . VAL B 1 35 ? 19.397 30.528 15.868 1.00 10.26 35 VAL B O 1
ATOM 1175 N N . VAL B 1 36 ? 20.831 31.848 16.997 1.00 9.99 36 VAL B N 1
ATOM 1176 C CA . VAL B 1 36 ? 20.766 32.893 15.968 1.00 10.43 36 VAL B CA 1
ATOM 1177 C C . VAL B 1 36 ? 21.301 32.377 14.639 1.00 11.19 36 VAL B C 1
ATOM 1178 O O . VAL B 1 36 ? 20.713 32.629 13.579 1.00 10.49 36 VAL B O 1
ATOM 1182 N N . THR B 1 37 ? 22.425 31.641 14.672 1.00 11.36 37 THR B N 1
ATOM 1183 C CA . THR B 1 37 ? 22.977 31.061 13.457 1.00 11.96 37 THR B CA 1
ATOM 1184 C C . THR B 1 37 ? 21.939 30.211 12.736 1.00 11.34 37 THR B C 1
ATOM 1185 O O . THR B 1 37 ? 21.811 30.294 11.505 1.00 12.72 37 THR B O 1
ATOM 1189 N N . THR B 1 38 ? 21.176 29.408 13.493 1.00 10.42 38 THR B N 1
ATOM 1190 C CA . THR B 1 38 ? 20.170 28.533 12.885 1.00 9.23 38 THR B CA 1
ATOM 1191 C C . THR B 1 38 ? 18.974 29.324 12.357 1.00 10.36 38 THR B C 1
ATOM 1192 O O . THR B 1 38 ? 18.429 28.996 11.293 1.00 10.27 38 THR B O 1
ATOM 1196 N N . MET B 1 39 ? 18.540 30.349 13.092 1.00 11.17 39 MET B N 1
ATOM 1197 C CA . MET B 1 39 ? 17.471 31.211 12.585 1.00 8.88 39 MET B CA 1
ATOM 1198 C C . MET B 1 39 ? 17.856 31.801 11.237 1.00 11.24 39 MET B C 1
ATOM 1199 O O . MET B 1 39 ? 17.091 31.746 10.253 1.00 12.53 39 MET B O 1
ATOM 1204 N N . LEU B 1 40 ? 19.073 32.352 11.168 1.00 11.13 40 LEU B N 1
ATOM 1205 C CA . LEU B 1 40 ? 19.502 32.999 9.936 1.00 10.65 40 LEU B CA 1
ATOM 1206 C C . LEU B 1 40 ? 19.634 31.993 8.801 1.00 11.48 40 LEU B C 1
ATOM 1207 O O . LEU B 1 40 ? 19.150 32.230 7.690 1.00 11.61 40 LEU B O 1
ATOM 1212 N N . ASN B 1 41 ? 20.294 30.864 9.062 1.00 9.94 41 ASN B N 1
ATOM 1213 C CA . ASN B 1 41 ? 20.384 29.832 8.032 1.00 12.66 41 ASN B CA 1
ATOM 1214 C C . ASN B 1 41 ? 19.006 29.426 7.527 1.00 12.25 41 ASN B C 1
ATOM 1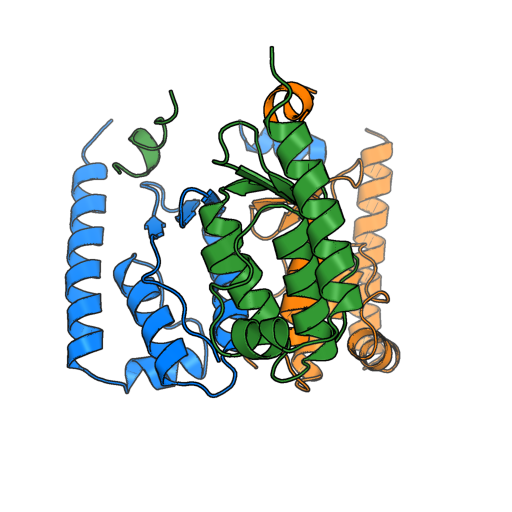215 O O . ASN B 1 41 ? 18.822 29.203 6.320 1.00 12.21 41 ASN B O 1
ATOM 1220 N N . SER B 1 42 ? 18.024 29.313 8.434 1.00 11.02 42 SER B N 1
ATOM 1221 C CA . SER B 1 42 ? 16.685 28.894 8.033 1.00 11.14 42 SER B CA 1
ATOM 1222 C C . SER B 1 42 ? 15.986 29.934 7.161 1.00 14.50 42 SER B C 1
ATOM 1223 O O . SER B 1 42 ? 14.967 29.600 6.531 1.00 12.29 42 SER B O 1
ATOM 1226 N N . THR B 1 43 ? 16.486 31.183 7.122 1.00 13.19 43 THR B N 1
ATOM 1227 C CA . THR B 1 43 ? 15.916 32.139 6.155 1.00 13.20 43 THR B CA 1
ATOM 1228 C C . THR B 1 43 ? 16.354 31.881 4.716 1.00 13.71 43 THR B C 1
ATOM 1229 O O . THR B 1 43 ? 15.728 32.414 3.791 1.00 14.73 43 THR B O 1
ATOM 1233 N N . GLY B 1 44 ? 17.394 31.087 4.495 1.00 12.55 44 GLY B N 1
ATOM 1234 C CA . GLY B 1 44 ? 17.846 30.850 3.140 1.00 13.90 44 GLY B CA 1
ATOM 1235 C C . GLY B 1 44 ? 18.395 32.124 2.543 1.00 15.37 44 GLY B C 1
ATOM 1236 O O . GLY B 1 44 ? 19.373 32.671 3.057 1.00 15.86 44 GLY B O 1
ATOM 1237 N N . SER B 1 45 ? 17.774 32.606 1.464 1.00 15.44 45 SER B N 1
ATOM 1238 C CA . SER B 1 45 ? 18.158 33.876 0.863 1.00 15.27 45 SER B CA 1
ATOM 1239 C C . SER B 1 45 ? 17.085 34.945 1.043 1.00 14.42 45 SER B C 1
ATOM 1240 O O . SER B 1 45 ? 17.042 35.917 0.278 1.00 14.49 45 SER B O 1
ATOM 1243 N N . ASP B 1 46 ? 16.232 34.800 2.063 1.00 14.52 46 ASP B N 1
ATOM 1244 C CA . ASP B 1 46 ? 15.171 35.765 2.361 1.00 13.21 46 ASP B CA 1
ATOM 1245 C C . ASP B 1 46 ? 15.801 36.913 3.152 1.00 14.76 46 ASP B C 1
ATOM 1246 O O . ASP B 1 46 ? 15.745 36.990 4.386 1.00 15.06 46 ASP B O 1
ATOM 1251 N N . MET B 1 47 ? 16.439 37.815 2.405 1.00 16.16 47 MET B N 1
ATOM 1252 C CA . MET B 1 47 ? 17.202 38.879 3.049 1.00 15.51 47 MET B CA 1
ATOM 1253 C C . MET B 1 47 ? 16.320 39.818 3.862 1.00 16.32 47 MET B C 1
ATOM 1254 O O . MET B 1 47 ? 16.790 40.401 4.840 1.00 17.39 47 MET B O 1
ATOM 1259 N N . ALA B 1 48 ? 15.050 39.995 3.493 1.00 15.81 48 ALA B N 1
ATOM 1260 C CA . ALA B 1 48 ? 14.201 40.842 4.326 1.00 19.31 48 ALA B CA 1
ATOM 1261 C C . ALA B 1 48 ? 14.100 40.277 5.739 1.00 18.98 48 ALA B C 1
ATOM 1262 O O . ALA B 1 48 ? 14.213 41.018 6.732 1.00 18.17 48 ALA B O 1
ATOM 1264 N N . ASN B 1 49 ? 13.935 38.952 5.844 1.00 16.66 49 ASN B N 1
ATOM 1265 C CA . ASN B 1 49 ? 13.851 38.311 7.152 1.00 17.73 49 ASN B CA 1
ATOM 1266 C C . ASN B 1 49 ? 15.198 38.337 7.866 1.00 15.75 49 ASN B C 1
ATOM 1267 O O . ASN B 1 49 ? 15.267 38.662 9.059 1.00 16.10 49 ASN B O 1
ATOM 1272 N N . SER B 1 50 ? 16.294 38.010 7.160 1.00 12.89 50 SER B N 1
ATOM 1273 C CA . SER B 1 50 ? 17.575 38.013 7.870 1.00 13.17 50 SER B CA 1
ATOM 1274 C C . SER B 1 50 ? 17.970 39.422 8.325 1.00 13.38 50 SER B C 1
ATOM 1275 O O . SER B 1 50 ? 18.529 39.579 9.412 1.00 12.60 50 SER B O 1
ATOM 1278 N N . ASN B 1 51 ? 17.647 40.458 7.546 1.00 15.29 51 ASN B N 1
ATOM 1279 C CA . ASN B 1 51 ? 17.902 41.822 8.013 1.00 15.47 51 ASN B CA 1
ATOM 1280 C C . ASN B 1 51 ? 17.064 42.160 9.235 1.00 15.09 51 ASN B C 1
ATOM 1281 O O . ASN B 1 51 ? 17.538 42.856 10.139 1.00 15.84 51 ASN B O 1
ATOM 1286 N N . ARG B 1 52 ? 15.807 41.694 9.276 1.00 15.41 52 ARG B N 1
ATOM 1287 C CA . ARG B 1 52 ? 14.987 41.919 10.470 1.00 16.24 52 ARG B CA 1
ATOM 1288 C C . ARG B 1 52 ? 15.625 41.285 11.705 1.00 15.20 52 ARG B C 1
ATOM 1289 O O . ARG B 1 52 ? 15.737 41.921 12.770 1.00 14.81 52 ARG B O 1
ATOM 1297 N N . ILE B 1 53 ? 16.012 40.009 11.583 1.00 13.64 53 ILE B N 1
ATOM 1298 C CA . ILE B 1 53 ? 16.651 39.305 12.692 1.00 10.81 53 ILE B CA 1
ATOM 1299 C C . ILE B 1 53 ? 17.882 40.066 13.157 1.00 13.19 53 ILE B C 1
ATOM 1300 O O . ILE B 1 53 ? 18.049 40.345 14.350 1.00 14.09 53 ILE B O 1
ATOM 1305 N N . LEU B 1 54 ? 18.752 40.437 12.218 1.00 13.73 54 LEU B N 1
ATOM 1306 C CA . LEU B 1 54 ? 20.012 41.057 12.619 1.00 13.82 54 LEU B CA 1
ATOM 1307 C C . LEU B 1 54 ? 19.822 42.466 13.176 1.00 14.23 54 LEU B C 1
ATOM 1308 O O . LEU B 1 54 ? 20.593 42.877 14.056 1.00 14.35 54 LEU B O 1
ATOM 1313 N N . ASN B 1 55 ? 18.808 43.208 12.716 1.00 14.34 55 ASN B N 1
ATOM 1314 C CA . ASN B 1 55 ? 18.498 44.478 13.373 1.00 14.15 55 ASN B CA 1
ATOM 1315 C C . ASN B 1 55 ? 18.063 44.247 14.820 1.00 15.25 55 ASN B C 1
ATOM 1316 O O . ASN B 1 55 ? 18.459 44.999 15.717 1.00 15.67 55 ASN B O 1
ATOM 1321 N N . ASP B 1 56 ? 17.288 43.187 15.086 1.00 14.57 56 ASP B N 1
ATOM 1322 C CA . ASP B 1 56 ? 16.918 42.919 16.479 1.00 14.82 56 ASP B CA 1
ATOM 1323 C C . ASP B 1 56 ? 18.107 42.446 17.328 1.00 16.86 56 ASP B C 1
ATOM 1324 O O . ASP B 1 56 ? 18.185 42.759 18.535 1.00 17.19 56 ASP B O 1
ATOM 1329 N N . ILE B 1 57 ? 19.027 41.678 16.726 1.00 13.58 57 ILE B N 1
ATOM 1330 C CA . ILE B 1 57 ? 20.252 41.270 17.413 1.00 13.81 57 ILE B CA 1
ATOM 1331 C C . ILE B 1 57 ? 21.076 42.499 17.785 1.00 15.23 57 ILE B C 1
ATOM 1332 O O . ILE B 1 57 ? 21.515 42.653 18.930 1.00 14.55 57 ILE B O 1
ATOM 1337 N N . HIS B 1 58 ? 21.251 43.413 16.824 1.00 13.05 58 HIS B N 1
ATOM 1338 C CA . HIS B 1 58 ? 22.010 44.640 17.063 1.00 15.95 58 HIS B CA 1
ATOM 1339 C C . HIS B 1 58 ? 21.347 45.492 18.133 1.00 18.36 58 HIS B C 1
ATOM 1340 O O . HIS B 1 58 ? 22.019 46.021 19.034 1.00 16.74 58 HIS B O 1
ATOM 1347 N N . ALA B 1 59 ? 20.024 45.630 18.050 1.00 15.39 59 ALA B N 1
ATOM 1348 C CA . ALA B 1 59 ? 19.279 46.443 19.007 1.00 16.86 59 ALA B CA 1
ATOM 1349 C C . ALA B 1 59 ? 19.431 45.921 20.424 1.00 19.28 59 ALA B C 1
ATOM 1350 O O . ALA B 1 59 ? 19.407 46.708 21.379 1.00 19.88 59 ALA B O 1
ATOM 1352 N N . ALA B 1 60 ? 19.602 44.611 20.582 1.00 18.06 60 ALA B N 1
ATOM 1353 C CA . ALA B 1 60 ? 19.746 44.038 21.914 1.00 19.10 60 ALA B CA 1
ATOM 1354 C C . ALA B 1 60 ? 21.146 44.189 22.505 1.00 18.40 60 ALA B C 1
ATOM 1355 O O . ALA B 1 60 ? 21.362 43.798 23.659 1.00 21.65 60 ALA B O 1
ATOM 1357 N N . GLY B 1 61 ? 22.108 44.727 21.765 1.00 17.19 61 GLY B N 1
ATOM 1358 C CA . GLY B 1 61 ? 23.464 44.817 22.267 1.00 18.67 61 GLY B CA 1
ATOM 1359 C C . GLY B 1 61 ? 24.347 43.648 21.916 1.00 20.76 61 GLY B C 1
ATOM 1360 O O . GLY B 1 61 ? 25.458 43.555 22.449 1.00 20.32 61 GLY B O 1
ATOM 1361 N N . LEU B 1 62 ? 23.880 42.742 21.061 1.00 17.34 62 LEU B N 1
ATOM 1362 C CA . LEU B 1 62 ? 24.641 41.586 20.614 1.00 15.03 62 LEU B CA 1
ATOM 1363 C C . LEU B 1 62 ? 25.342 41.904 19.296 1.00 15.69 62 LEU B C 1
ATOM 1364 O O . LEU B 1 62 ? 25.091 42.932 18.665 1.00 17.95 62 LEU B O 1
ATOM 1369 N N . ASP B 1 63 ? 26.233 41.008 18.876 1.00 14.28 63 ASP B N 1
ATOM 1370 C CA . ASP B 1 63 ? 27.063 41.260 17.698 1.00 16.56 63 ASP B CA 1
ATOM 1371 C C . ASP B 1 63 ? 26.362 40.746 16.449 1.00 18.42 63 ASP B C 1
ATOM 1372 O O . ASP B 1 63 ? 26.383 39.543 16.163 1.00 16.04 63 ASP B O 1
ATOM 1377 N N . ALA B 1 64 ? 25.771 41.665 15.683 1.00 14.65 64 ALA B N 1
ATOM 1378 C CA . ALA B 1 64 ? 25.099 41.329 14.433 1.00 13.44 64 ALA B CA 1
ATOM 1379 C C . ALA B 1 64 ? 26.061 41.134 13.276 1.00 14.69 64 ALA B C 1
ATOM 1380 O O . ALA B 1 64 ? 25.613 40.792 12.178 1.00 16.47 64 ALA B O 1
ATOM 1382 N N . GLY B 1 65 ? 27.368 41.333 13.490 1.00 14.81 65 GLY B N 1
ATOM 1383 C CA . GLY B 1 65 ? 28.360 41.151 12.452 1.00 14.62 65 GLY B CA 1
ATOM 1384 C C . GLY B 1 65 ? 28.975 39.775 12.356 1.00 17.24 65 GLY B C 1
ATOM 1385 O O . GLY B 1 65 ? 29.852 39.566 11.510 1.00 19.29 65 GLY B O 1
ATOM 1386 N N . ASP B 1 66 ? 28.544 38.819 13.185 1.00 13.33 66 ASP B N 1
ATOM 1387 C CA . ASP B 1 66 ? 29.215 37.531 13.310 1.00 15.63 66 ASP B CA 1
ATOM 1388 C C . ASP B 1 66 ? 28.626 36.441 12.424 1.00 17.88 66 ASP B C 1
ATOM 1389 O O . ASP B 1 66 ? 28.920 35.263 12.663 1.00 20.02 66 ASP B O 1
ATOM 1394 N N . TYR B 1 67 ? 27.836 36.792 11.410 1.00 15.96 67 TYR B N 1
ATOM 1395 C CA . TYR B 1 67 ? 27.021 35.818 10.685 1.00 16.00 67 TYR B CA 1
ATOM 1396 C C . TYR B 1 67 ? 27.241 35.887 9.175 1.00 17.81 67 TYR B C 1
ATOM 1397 O O . TYR B 1 67 ? 26.293 35.843 8.378 1.00 19.27 67 TYR B O 1
ATOM 1406 N N . GLY B 1 68 ? 28.507 36.013 8.773 1.00 20.06 68 GLY B N 1
ATOM 1407 C CA . GLY B 1 68 ? 28.897 35.794 7.387 1.00 20.67 68 GLY B CA 1
ATOM 1408 C C . GLY B 1 68 ? 28.075 36.565 6.386 1.00 18.94 68 GLY B C 1
ATOM 1409 O O . GLY B 1 68 ? 27.879 37.781 6.517 1.00 17.18 68 GLY B O 1
ATOM 1410 N N . LYS B 1 69 ? 27.587 35.864 5.353 1.00 19.47 69 LYS B N 1
ATOM 1411 C CA . LYS B 1 69 ? 26.877 36.560 4.283 1.00 18.48 69 LYS B CA 1
ATOM 1412 C C . LYS B 1 69 ? 25.694 37.344 4.831 1.00 16.72 69 LYS B C 1
ATOM 1413 O O . LYS B 1 69 ? 25.389 38.440 4.347 1.00 16.65 69 LYS B O 1
ATOM 1419 N N . TYR B 1 70 ? 25.009 36.803 5.846 1.00 15.88 70 TYR B N 1
ATOM 1420 C CA . TYR B 1 70 ? 23.866 37.524 6.396 1.00 13.62 70 TYR B CA 1
ATOM 1421 C C . TYR B 1 70 ? 24.311 38.836 7.022 1.00 11.90 70 TYR B C 1
ATOM 1422 O O . TYR B 1 70 ? 23.651 39.867 6.849 1.00 16.04 70 TYR B O 1
ATOM 1431 N N . SER B 1 71 ? 25.444 38.816 7.729 1.00 16.14 71 SER B N 1
ATOM 1432 C CA . SER B 1 71 ? 25.961 40.067 8.286 1.00 16.97 71 SER B CA 1
ATOM 1433 C C . SER B 1 71 ? 26.404 41.038 7.192 1.00 18.11 71 SER B C 1
ATOM 1434 O O . SER B 1 71 ? 26.221 42.253 7.329 1.00 19.04 71 SER B O 1
ATOM 1437 N N . ARG B 1 72 ? 27.024 40.530 6.123 1.00 17.90 72 ARG B N 1
ATOM 1438 C CA . ARG B 1 72 ? 27.460 41.406 5.035 1.00 19.37 72 ARG B CA 1
ATOM 1439 C C . ARG B 1 72 ? 26.276 42.067 4.353 1.00 20.93 72 ARG B C 1
ATOM 1440 O O . ARG B 1 72 ? 26.310 43.271 4.063 1.00 22.54 72 ARG B O 1
ATOM 1448 N N . TRP B 1 73 ? 25.220 41.294 4.068 1.00 17.33 73 TRP B N 1
ATOM 1449 C CA . TRP B 1 73 ? 23.993 41.881 3.548 1.00 17.55 73 TRP B CA 1
ATOM 1450 C C . TRP B 1 73 ? 23.449 42.923 4.507 1.00 19.53 73 TRP B C 1
ATOM 1451 O O . TRP B 1 73 ? 23.045 44.013 4.093 1.00 20.24 73 TRP B O 1
ATOM 1462 N N . TRP B 1 74 ? 23.406 42.588 5.802 1.00 15.08 74 TRP B N 1
ATOM 1463 C CA . TRP B 1 74 ? 22.798 43.493 6.769 1.00 16.88 74 TRP B CA 1
ATOM 1464 C C . TRP B 1 74 ? 23.560 44.812 6.862 1.00 19.92 74 TRP B C 1
ATOM 1465 O O . TRP B 1 74 ?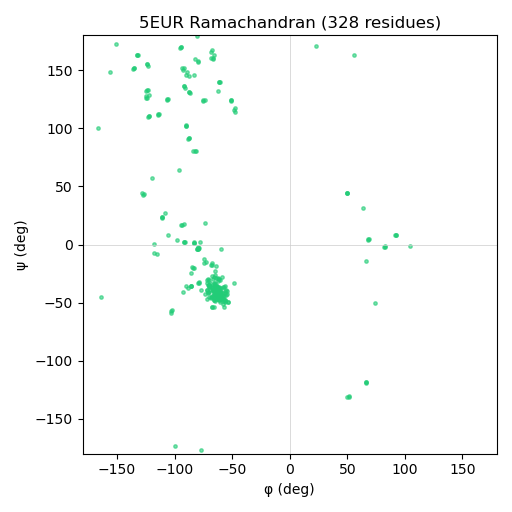 22.948 45.877 6.992 1.00 21.44 74 TRP B O 1
ATOM 1476 N N . ALA B 1 75 ? 24.891 44.756 6.786 1.00 19.56 75 ALA B N 1
ATOM 1477 C CA . ALA B 1 75 ? 25.697 45.968 6.934 1.00 21.63 75 ALA B CA 1
ATOM 1478 C C . ALA B 1 75 ? 25.439 46.961 5.808 1.00 26.64 75 ALA B C 1
ATOM 1479 O O . ALA B 1 75 ? 25.628 48.171 5.986 1.00 24.95 75 ALA B O 1
ATOM 1481 N N . GLN B 1 76 ? 25.015 46.477 4.645 1.00 27.02 76 GLN B N 1
ATOM 1482 C CA . GLN B 1 76 ? 24.711 47.335 3.510 1.00 26.25 76 GLN B CA 1
ATOM 1483 C C . GLN B 1 76 ? 23.228 47.646 3.382 1.00 26.25 76 GLN B C 1
ATOM 1484 O O . GLN B 1 76 ? 22.830 48.319 2.428 1.00 28.72 76 GLN B O 1
ATOM 1490 N N . SER B 1 77 ? 22.406 47.184 4.324 1.00 22.13 77 SER B N 1
ATOM 1491 C CA . SER B 1 77 ? 20.961 47.274 4.224 1.00 22.87 77 SER B CA 1
ATOM 1492 C C . SER B 1 77 ? 20.476 48.670 4.614 1.00 27.04 77 SER B C 1
ATOM 1493 O O . SER B 1 77 ? 21.262 49.534 5.011 1.00 25.80 77 SER B O 1
ATOM 1496 N N . ASN B 1 78 ? 19.154 48.860 4.547 1.00 27.98 78 ASN B N 1
ATOM 1497 C CA . ASN B 1 78 ? 18.523 50.169 4.707 1.00 29.38 78 ASN B CA 1
ATOM 1498 C C . ASN B 1 78 ? 19.068 50.896 5.927 1.00 25.82 78 ASN B C 1
ATOM 1499 O O . ASN B 1 78 ? 18.968 50.412 7.065 1.00 24.43 78 ASN B O 1
ATOM 1504 N N . ALA B 1 79 ? 19.693 52.043 5.659 1.00 26.94 79 ALA B N 1
ATOM 1505 C CA . ALA B 1 79 ? 20.395 52.774 6.704 1.00 24.65 79 ALA B CA 1
ATOM 1506 C C . ALA B 1 79 ? 19.444 53.247 7.794 1.00 24.98 79 ALA B C 1
ATOM 1507 O O . ALA B 1 79 ? 19.815 53.272 8.970 1.00 23.41 79 ALA B O 1
ATOM 1509 N N . GLN B 1 80 ? 18.222 53.649 7.434 1.00 24.60 80 GLN B N 1
ATOM 1510 C CA . GLN B 1 80 ? 17.320 54.147 8.467 1.00 22.43 80 GLN B CA 1
ATOM 1511 C C . GLN B 1 80 ? 16.845 53.025 9.381 1.00 24.42 80 GLN B C 1
ATOM 1512 O O . GLN B 1 80 ? 16.767 53.207 10.599 1.00 23.65 80 GLN B O 1
ATOM 1518 N N . GLU B 1 81 ? 16.526 51.856 8.823 1.00 24.48 81 GLU B N 1
ATOM 1519 C CA . GLU B 1 81 ? 16.133 50.748 9.691 1.00 24.20 81 GLU B CA 1
ATOM 1520 C C . GLU B 1 81 ? 17.295 50.306 10.575 1.00 21.63 81 GLU B C 1
ATOM 1521 O O . GLU B 1 81 ? 17.097 50.016 11.769 1.00 21.66 81 GLU B O 1
ATOM 1527 N N . ARG B 1 82 ? 18.518 50.274 10.017 1.00 20.90 82 ARG B N 1
ATOM 1528 C CA . ARG B 1 82 ? 19.686 50.004 10.855 1.00 17.80 82 ARG B CA 1
ATOM 1529 C C . ARG B 1 82 ? 19.840 51.071 11.932 1.00 18.76 82 ARG B C 1
ATOM 1530 O O . ARG B 1 82 ? 20.237 50.769 13.055 1.00 17.42 82 ARG B O 1
ATOM 1538 N N . GLN B 1 83 ? 19.546 52.330 11.607 1.00 19.61 83 GLN B N 1
ATOM 1539 C CA . GLN B 1 83 ? 19.712 53.393 12.595 1.00 17.70 83 GLN B CA 1
ATOM 1540 C C . GLN B 1 83 ? 18.672 53.289 13.705 1.00 18.38 83 GLN B C 1
ATOM 1541 O O . GLN B 1 83 ? 18.960 53.620 14.860 1.00 18.89 83 GLN B O 1
ATOM 1547 N N . GLU B 1 84 ? 17.453 52.858 13.379 1.00 18.36 84 GLU B N 1
ATOM 1548 C CA . GLU B 1 84 ? 16.474 52.597 14.425 1.00 18.37 84 GLU B CA 1
ATOM 1549 C C . GLU B 1 84 ? 16.973 51.498 15.351 1.00 18.54 84 GLU B C 1
ATOM 1550 O O . GLU B 1 84 ? 16.845 51.600 16.584 1.00 19.89 84 GLU B O 1
ATOM 1556 N N . ALA B 1 85 ? 17.587 50.457 14.771 1.00 16.27 85 ALA B N 1
ATOM 1557 C CA . ALA B 1 85 ? 18.209 49.437 15.612 1.00 17.95 85 ALA B CA 1
ATOM 1558 C C . ALA B 1 85 ? 19.308 50.038 16.480 1.00 16.86 85 ALA B C 1
ATOM 1559 O O . ALA B 1 85 ? 19.451 49.682 17.654 1.00 17.56 85 ALA B O 1
ATOM 1561 N N . GLU B 1 86 ? 20.101 50.946 15.910 1.00 16.60 86 GLU B N 1
ATOM 1562 C CA . GLU B 1 86 ? 21.191 51.565 16.657 1.00 16.06 86 GLU B CA 1
ATOM 1563 C C . GLU B 1 86 ? 20.660 52.401 17.814 1.00 19.36 86 GLU B C 1
ATOM 1564 O O . GLU B 1 86 ? 21.266 52.434 18.888 1.00 20.85 86 GLU B O 1
ATOM 1570 N N . ARG B 1 87 ? 19.545 53.106 17.608 1.00 18.52 87 ARG B N 1
ATOM 1571 C CA . ARG B 1 87 ? 18.939 53.861 18.698 1.00 20.89 87 ARG B CA 1
ATOM 1572 C C . ARG B 1 87 ? 18.554 52.934 19.837 1.00 22.70 87 ARG B C 1
ATOM 1573 O O . ARG B 1 87 ? 18.869 53.198 21.008 1.00 21.87 87 ARG B O 1
ATOM 1581 N N . ARG B 1 88 ? 17.902 51.810 19.503 1.00 21.36 88 ARG B N 1
ATOM 1582 C CA . ARG B 1 88 ? 17.555 50.848 20.546 1.00 21.32 88 ARG B CA 1
ATOM 1583 C C . ARG B 1 88 ? 18.806 50.294 21.228 1.00 20.74 88 ARG B C 1
ATOM 1584 O O . ARG B 1 88 ? 18.806 50.052 22.443 1.00 23.83 88 ARG B O 1
ATOM 1592 N N . ARG B 1 89 ? 19.879 50.072 20.458 1.00 17.97 89 ARG B N 1
ATOM 1593 C CA . ARG B 1 89 ? 21.123 49.554 21.020 1.00 16.37 89 ARG B CA 1
ATOM 1594 C C . ARG B 1 89 ? 21.725 50.539 22.012 1.00 22.02 89 ARG B C 1
ATOM 1595 O O . ARG B 1 89 ? 22.193 50.148 23.084 1.00 22.57 89 ARG B O 1
ATOM 1603 N N . LYS B 1 90 ? 21.737 51.824 21.660 1.00 20.53 90 LYS B N 1
ATOM 1604 C CA . LYS B 1 90 ? 22.276 52.821 22.580 1.00 22.82 90 LYS B CA 1
ATOM 1605 C C . LYS B 1 90 ? 21.432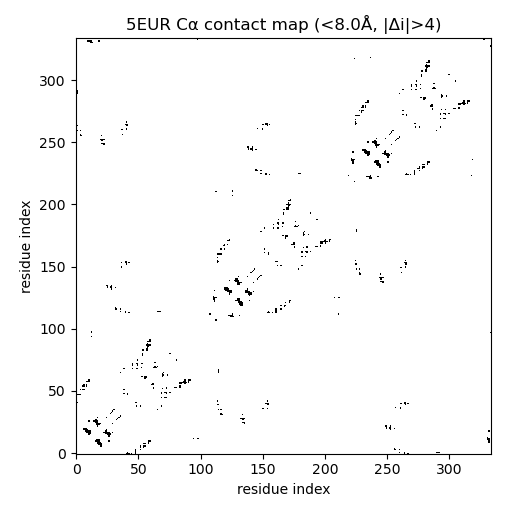 52.918 23.844 1.00 23.11 90 LYS B C 1
ATOM 1606 O O . LYS B 1 90 ? 21.972 53.125 24.941 1.00 28.21 90 LYS B O 1
ATOM 1612 N N . GLU B 1 91 ? 20.107 52.776 23.721 1.00 22.49 91 GLU B N 1
ATOM 1613 C CA . GLU B 1 91 ? 19.275 52.761 24.924 1.00 26.82 91 GLU B CA 1
ATOM 1614 C C . GLU B 1 91 ? 19.582 51.544 25.800 1.00 29.27 91 GLU B C 1
ATOM 1615 O O . GLU B 1 91 ? 19.678 51.661 27.032 1.00 27.55 91 GLU B O 1
ATOM 1621 N N . ALA B 1 92 ? 19.782 50.374 25.183 1.00 30.64 92 ALA B N 1
ATOM 1622 C CA . ALA B 1 92 ? 20.163 49.191 25.954 1.00 30.72 92 ALA B CA 1
ATOM 1623 C C . ALA B 1 92 ? 21.517 49.379 26.630 1.00 30.16 92 ALA B C 1
ATOM 1624 O O . ALA B 1 92 ? 21.724 48.930 27.767 1.00 32.05 92 ALA B O 1
ATOM 1626 N N . LYS B 1 93 ? 22.458 50.031 25.942 1.00 31.10 93 LYS B N 1
ATOM 1627 C CA . LYS B 1 93 ? 23.769 50.277 26.530 1.00 28.63 93 LYS B CA 1
ATOM 1628 C C . LYS B 1 93 ? 23.662 51.217 27.726 1.00 33.38 93 LYS B C 1
ATOM 1629 O O . LYS B 1 93 ? 24.334 51.011 28.749 1.00 34.24 93 LYS B O 1
ATOM 1635 N N . ALA B 1 94 ? 22.804 52.238 27.623 1.00 28.38 94 ALA B N 1
ATOM 1636 C CA . ALA B 1 94 ? 22.586 53.135 28.755 1.00 34.31 94 ALA B CA 1
ATOM 1637 C C . ALA B 1 94 ? 21.978 52.387 29.934 1.00 35.92 94 ALA B C 1
ATOM 1638 O O . ALA B 1 94 ? 22.328 52.640 31.096 1.00 37.93 94 ALA B O 1
ATOM 1640 N N . HIS B 1 95 ? 21.053 51.466 29.648 1.00 34.71 95 HIS B N 1
ATOM 1641 C CA . HIS B 1 95 ? 20.479 50.632 30.699 1.00 38.57 95 HIS B CA 1
ATOM 1642 C C . HIS B 1 95 ? 21.557 49.786 31.371 1.00 38.67 95 HIS B C 1
ATOM 1643 O O . HIS B 1 95 ? 21.560 49.627 32.601 1.00 40.36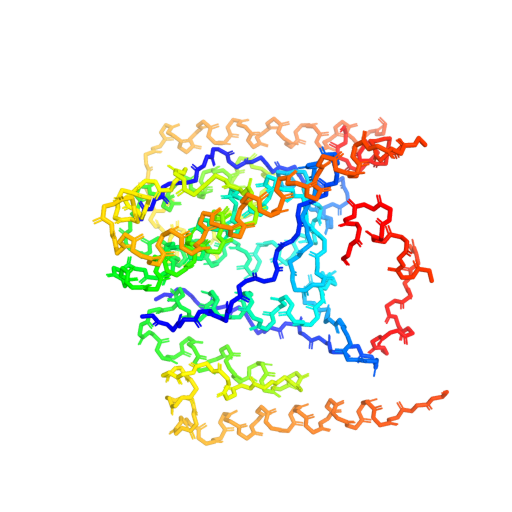 95 HIS B O 1
ATOM 1650 N N . GLN B 1 96 ? 22.488 49.239 30.579 1.00 37.19 96 GLN B N 1
ATOM 1651 C CA . GLN B 1 96 ? 23.603 48.491 31.156 1.00 33.74 96 GLN B CA 1
ATOM 1652 C C . GLN B 1 96 ? 24.459 49.377 32.048 1.00 41.72 96 GLN B C 1
ATOM 1653 O O . GLN B 1 96 ? 24.971 48.924 33.079 1.00 37.54 96 GLN B O 1
ATOM 1659 N N . GLU B 1 97 ? 24.643 50.639 31.660 1.00 38.11 97 GLU B N 1
ATOM 1660 C CA . GLU B 1 97 ? 25.458 51.540 32.466 1.00 39.90 97 GLU B CA 1
ATOM 1661 C C . GLU B 1 97 ? 24.779 51.830 33.800 1.00 42.17 97 GLU B C 1
ATOM 1662 O O . GLU B 1 97 ? 25.416 51.776 34.864 1.00 44.88 97 GLU B O 1
ATOM 1668 N N . ARG B 1 98 ? 23.473 52.110 33.768 1.00 39.51 98 ARG B N 1
ATOM 1669 C CA . ARG B 1 98 ? 22.754 52.352 35.015 1.00 43.84 98 ARG B CA 1
ATOM 1670 C C . ARG B 1 98 ? 22.731 51.115 35.904 1.00 46.37 98 ARG B C 1
ATOM 1671 O O . ARG B 1 98 ? 22.765 51.240 37.134 1.00 49.54 98 ARG B O 1
ATOM 1679 N N . MET B 1 99 ? 22.661 49.918 35.314 1.00 42.35 99 MET B N 1
ATOM 1680 C CA . MET B 1 99 ? 22.726 48.710 36.134 1.00 41.35 99 MET B CA 1
ATOM 1681 C C . MET B 1 99 ? 24.118 48.520 36.721 1.00 44.36 99 MET B C 1
ATOM 1682 O O . MET B 1 99 ? 24.260 48.060 37.860 1.00 47.23 99 MET B O 1
ATOM 1687 N N . ALA B 1 100 ? 25.158 48.865 35.958 1.00 45.12 100 ALA B N 1
ATOM 1688 C CA . ALA B 1 100 ? 26.510 48.866 36.501 1.00 41.60 100 ALA B CA 1
ATOM 1689 C C . ALA B 1 100 ? 26.666 49.893 37.613 1.00 48.07 100 ALA B C 1
ATOM 1690 O O . ALA B 1 100 ? 27.615 49.800 38.401 1.00 49.09 100 ALA B O 1
ATOM 1692 N N . ALA B 1 101 ? 25.764 50.872 37.689 1.00 44.36 101 ALA B N 1
ATOM 1693 C CA . ALA B 1 101 ? 25.677 51.726 38.867 1.00 50.66 101 ALA B CA 1
ATOM 1694 C C . ALA B 1 101 ? 24.919 51.071 40.018 1.00 53.53 101 ALA B C 1
ATOM 1695 O O . ALA B 1 101 ? 24.838 51.667 41.098 1.00 55.28 101 ALA B O 1
ATOM 1697 N N . ILE B 1 102 ? 24.371 49.873 39.813 1.00 53.75 102 ILE B N 1
ATOM 1698 C CA . ILE B 1 102 ? 23.612 49.143 40.834 1.00 53.86 102 ILE B CA 1
ATOM 1699 C C . ILE B 1 102 ? 22.449 49.971 41.376 1.00 56.22 102 ILE B C 1
ATOM 1700 O O . ILE B 1 102 ? 21.946 50.872 40.703 1.00 59.58 102 ILE B O 1
ATOM 1705 N N . ARG B 1 119 ? 27.707 30.614 41.463 1.00 52.38 119 ARG B N 1
ATOM 1706 C CA . ARG B 1 119 ? 27.349 29.229 41.813 1.00 58.91 119 ARG B CA 1
ATOM 1707 C C . ARG B 1 119 ? 25.848 28.836 41.982 1.00 58.08 119 ARG B C 1
ATOM 1708 O O . ARG B 1 119 ? 24.975 29.684 41.978 1.00 57.40 119 ARG B O 1
ATOM 1716 N N . GLU B 1 120 ? 25.574 27.529 42.112 1.00 56.84 120 GLU B N 1
ATOM 1717 C CA . GLU B 1 120 ? 26.623 26.504 42.142 1.00 57.70 120 GLU B CA 1
ATOM 1718 C C . GLU B 1 120 ? 27.125 26.056 40.825 1.00 57.49 120 GLU B C 1
ATOM 1719 O O . GLU B 1 120 ? 26.391 26.025 39.857 1.00 56.20 120 GLU B O 1
ATOM 1725 N N . GLU B 1 121 ? 28.413 25.749 40.797 1.00 57.99 121 GLU B N 1
ATOM 1726 C CA . GLU B 1 121 ? 29.058 25.182 39.639 1.00 54.01 121 GLU B CA 1
ATOM 1727 C C . GLU B 1 121 ? 29.047 23.694 39.937 1.00 52.15 121 GLU B C 1
ATOM 1728 O O . GLU B 1 121 ? 30.057 23.057 40.131 1.00 51.85 121 GLU B O 1
ATOM 1734 N N . ALA B 1 122 ? 27.819 23.192 39.999 1.00 51.89 122 ALA B N 1
ATOM 1735 C CA . ALA B 1 122 ? 27.504 21.800 40.147 1.00 51.83 122 ALA B CA 1
ATOM 1736 C C . ALA B 1 122 ? 27.694 21.145 38.773 1.00 45.37 122 ALA B C 1
ATOM 1737 O O . ALA B 1 122 ? 27.427 19.971 38.613 1.00 43.20 122 ALA B O 1
ATOM 1739 N N . LEU B 1 123 ? 28.122 21.916 37.793 1.00 41.60 123 LEU B N 1
ATOM 1740 C CA . LEU B 1 123 ? 28.345 21.403 36.476 1.00 40.06 123 LEU B CA 1
ATOM 1741 C C . LEU B 1 123 ? 29.479 20.387 36.587 1.00 42.75 123 LEU B C 1
ATOM 1742 O O . LEU B 1 123 ? 29.457 19.390 35.938 1.00 40.27 123 LEU B O 1
ATOM 1747 N N . ILE B 1 124 ? 30.472 20.653 37.426 1.00 44.39 124 ILE B N 1
ATOM 1748 C CA . ILE B 1 124 ? 31.601 19.743 37.584 1.00 44.04 124 ILE B CA 1
ATOM 1749 C C . ILE B 1 124 ? 31.189 18.342 37.987 1.00 39.24 124 ILE B C 1
ATOM 1750 O O . ILE B 1 124 ? 31.671 17.385 37.502 1.00 43.77 124 ILE B O 1
ATOM 1755 N N . LYS B 1 125 ? 30.294 18.250 38.906 1.00 42.11 125 LYS B N 1
ATOM 1756 C CA . LYS B 1 125 ? 29.775 16.971 39.386 1.00 43.09 125 LYS B CA 1
ATOM 1757 C C . LYS B 1 125 ? 29.011 16.251 38.268 1.00 39.68 125 LYS B C 1
ATOM 1758 O O . LYS B 1 125 ? 29.047 15.022 38.172 1.00 44.44 125 LYS B O 1
ATOM 1764 N N . ARG B 1 126 ? 28.350 17.013 37.397 1.00 39.91 126 ARG B N 1
ATOM 1765 C CA . ARG B 1 126 ? 27.571 16.420 36.309 1.00 38.42 126 ARG B CA 1
ATOM 1766 C C . ARG B 1 126 ? 28.399 16.185 35.053 1.00 31.72 126 ARG B C 1
ATOM 1767 O O . ARG B 1 126 ? 28.192 15.186 34.358 1.00 32.04 126 ARG B O 1
ATOM 1775 N N . PHE B 1 127 ? 29.325 17.087 34.732 1.00 30.55 127 PHE B N 1
ATOM 1776 C CA . PHE B 1 127 ? 30.077 17.006 33.488 1.00 32.23 127 PHE B CA 1
ATOM 1777 C C . PHE B 1 127 ? 31.570 16.778 33.679 1.00 37.84 127 PHE B C 1
ATOM 1778 O O . PHE B 1 127 ? 32.268 16.532 32.689 1.00 38.46 127 PHE B O 1
ATOM 1786 N N . GLY B 1 128 ? 32.078 16.845 34.904 1.00 38.71 128 GLY B N 1
ATOM 1787 C CA . GLY B 1 128 ? 33.492 16.627 35.148 1.00 42.86 128 GLY B CA 1
ATOM 1788 C C . GLY B 1 128 ? 34.352 17.765 34.638 1.00 45.25 128 GLY B C 1
ATOM 1789 O O . GLY B 1 128 ? 33.832 18.793 34.203 1.00 43.94 128 GLY B O 1
ATOM 1790 N N . SER C 1 2 ? 24.940 27.901 3.301 1.00 23.65 2 SER C N 1
ATOM 1791 C CA . SER C 1 2 ? 24.640 28.242 4.692 1.00 20.71 2 SER C CA 1
ATOM 1792 C C . SER C 1 2 ? 25.886 28.774 5.388 1.00 20.69 2 SER C C 1
ATOM 1793 O O . SER C 1 2 ? 27.006 28.584 4.892 1.00 22.25 2 SER C O 1
ATOM 1796 N N . ILE C 1 3 ? 25.711 29.461 6.525 1.00 15.34 3 ILE C N 1
ATOM 1797 C CA . ILE C 1 3 ? 26.872 29.901 7.290 1.00 18.13 3 ILE C CA 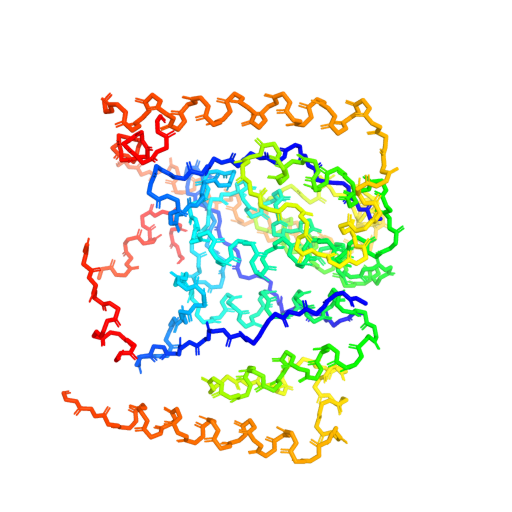1
ATOM 1798 C C . ILE C 1 3 ? 27.264 28.807 8.274 1.00 18.61 3 ILE C C 1
ATOM 1799 O O . ILE C 1 3 ? 26.435 28.011 8.733 1.00 18.01 3 ILE C O 1
ATOM 1804 N N . SER C 1 4 ? 28.562 28.728 8.551 1.00 18.91 4 SER C N 1
ATOM 1805 C CA . SER C 1 4 ? 29.096 27.673 9.390 1.00 16.87 4 SER C CA 1
ATOM 1806 C C . SER C 1 4 ? 28.864 27.974 10.861 1.00 17.68 4 SER C C 1
ATOM 1807 O O . SER C 1 4 ? 28.707 29.128 11.276 1.00 19.11 4 SER C O 1
ATOM 1810 N N . TYR C 1 5 ? 28.874 26.910 11.655 1.00 15.61 5 TYR C N 1
ATOM 1811 C CA . TYR C 1 5 ? 28.934 27.012 13.100 1.00 15.16 5 TYR C CA 1
ATOM 1812 C C . TYR C 1 5 ? 30.381 26.919 13.551 1.00 20.59 5 TYR C C 1
ATOM 1813 O O . TYR C 1 5 ? 31.222 26.309 12.883 1.00 21.72 5 TYR C O 1
ATOM 1822 N N . ARG C 1 6 ? 30.678 27.548 14.678 1.00 18.34 6 ARG C N 1
ATOM 1823 C CA . ARG C 1 6 ? 31.955 27.270 15.295 1.00 18.25 6 ARG C CA 1
ATOM 1824 C C . ARG C 1 6 ? 31.977 25.838 15.818 1.00 21.80 6 ARG C C 1
ATOM 1825 O O . ARG C 1 6 ? 30.949 25.156 15.892 1.00 20.24 6 ARG C O 1
ATOM 1833 N N . LYS C 1 7 ? 33.176 25.366 16.140 1.00 17.52 7 LYS C N 1
ATOM 1834 C CA . LYS C 1 7 ? 33.317 24.054 16.748 1.00 17.51 7 LYS C CA 1
ATOM 1835 C C . LYS C 1 7 ? 32.386 23.953 17.946 1.00 20.04 7 LYS C C 1
ATOM 1836 O O . LYS C 1 7 ? 32.417 24.808 18.835 1.00 21.79 7 LYS C O 1
ATOM 1842 N N . LEU C 1 8 ? 31.516 22.942 17.937 1.00 19.82 8 LEU C N 1
ATOM 1843 C CA . LEU C 1 8 ? 30.450 22.867 18.929 1.00 17.09 8 LEU C CA 1
ATOM 1844 C C . LEU C 1 8 ? 31.012 22.436 20.274 1.00 22.60 8 LEU C C 1
ATOM 1845 O O . LEU C 1 8 ? 31.631 21.375 20.383 1.00 26.26 8 LEU C O 1
ATOM 1850 N N . ASP C 1 9 ? 30.770 23.258 21.295 1.00 22.43 9 ASP C N 1
ATOM 1851 C CA . ASP C 1 9 ? 31.212 23.013 22.664 1.00 23.13 9 ASP C CA 1
ATOM 1852 C C . ASP C 1 9 ? 30.133 22.179 23.337 1.00 22.32 9 ASP C C 1
ATOM 1853 O O . ASP C 1 9 ? 29.180 22.719 23.897 1.00 23.84 9 ASP C O 1
ATOM 1858 N N . ILE C 1 10 ? 30.265 20.847 23.272 1.00 22.94 10 ILE C N 1
ATOM 1859 C CA . ILE C 1 10 ? 29.257 19.931 23.804 1.00 16.26 10 ILE C CA 1
ATOM 1860 C C . ILE C 1 10 ? 29.903 18.974 24.793 1.00 18.51 10 ILE C C 1
ATOM 1861 O O . ILE C 1 10 ? 30.861 18.276 24.445 1.00 20.66 10 ILE C O 1
ATOM 1866 N N . ALA C 1 11 ? 29.329 18.888 25.989 1.00 17.82 11 ALA C N 1
ATOM 1867 C CA . ALA C 1 11 ? 29.705 17.886 26.978 1.00 17.81 11 ALA C CA 1
ATOM 1868 C C . ALA C 1 11 ? 28.465 17.105 27.381 1.00 19.75 11 ALA C C 1
ATOM 1869 O O . ALA C 1 11 ? 27.420 17.699 27.660 1.00 19.89 11 ALA C O 1
ATOM 1871 N N . LEU C 1 12 ? 28.575 15.781 27.413 1.00 17.56 12 LEU C N 1
ATOM 1872 C CA . LEU C 1 12 ? 27.479 14.920 27.838 1.00 18.72 12 LEU C CA 1
ATOM 1873 C C . LEU C 1 12 ? 27.597 14.664 29.339 1.00 20.02 12 LEU C C 1
ATOM 1874 O O . LEU C 1 12 ? 28.697 14.449 29.859 1.00 20.51 12 LEU C O 1
ATOM 1879 N N . SER C 1 13 ? 26.468 14.742 30.041 1.00 19.04 13 SER C N 1
ATOM 1880 C CA . SER C 1 13 ? 26.474 14.556 31.484 1.00 21.09 13 SER C CA 1
ATOM 1881 C C . SER C 1 13 ? 26.810 13.109 31.827 1.00 21.24 13 SER C C 1
ATOM 1882 O O . SER C 1 13 ? 26.689 12.208 30.998 1.00 20.67 13 SER C O 1
ATOM 1885 N N . ALA C 1 14 ? 27.240 12.898 33.076 1.00 25.49 14 ALA C N 1
ATOM 1886 C CA . ALA C 1 14 ? 27.615 11.558 33.513 1.00 27.94 14 ALA C CA 1
ATOM 1887 C C . ALA C 1 14 ? 26.439 10.591 33.417 1.00 26.28 14 ALA C C 1
ATOM 1888 O O . ALA C 1 14 ? 26.610 9.439 33.007 1.00 28.54 14 ALA C O 1
ATOM 1890 N N . ASP C 1 15 ? 25.236 11.036 33.786 1.00 26.06 15 ASP C N 1
ATOM 1891 C CA . ASP C 1 15 ? 24.063 10.178 33.659 1.00 26.41 15 ASP C CA 1
ATOM 1892 C C . ASP C 1 15 ? 23.457 10.194 32.261 1.00 26.45 15 ASP C C 1
ATOM 1893 O O . ASP C 1 15 ? 22.437 9.530 32.037 1.00 26.15 15 ASP C O 1
ATOM 1898 N N . LYS C 1 16 ? 24.062 10.931 31.326 1.00 22.73 16 LYS C N 1
ATOM 1899 C CA . LYS C 1 16 ? 23.711 11.042 29.911 1.00 20.94 16 LYS C CA 1
ATOM 1900 C C . LYS C 1 16 ? 22.384 11.753 29.681 1.00 22.85 16 LYS C C 1
ATOM 1901 O O . LYS C 1 16 ? 21.916 11.801 28.531 1.00 23.17 16 LYS C O 1
ATOM 1907 N N . GLU C 1 17 ? 21.743 12.279 30.726 1.00 21.66 17 GLU C N 1
ATOM 1908 C CA . GLU C 1 17 ? 20.417 12.861 30.557 1.00 21.07 17 GLU C CA 1
ATOM 1909 C C . GLU C 1 17 ? 20.452 14.317 30.107 1.00 16.69 17 GLU C C 1
ATOM 1910 O O . GLU C 1 17 ? 19.436 14.811 29.606 1.00 18.92 17 GLU C O 1
ATOM 1916 N N . THR C 1 18 ? 21.567 15.021 30.280 1.00 17.96 18 THR C N 1
ATOM 1917 C CA . THR C 1 18 ? 21.682 16.389 29.787 1.00 15.62 18 THR C CA 1
ATOM 1918 C C . THR C 1 18 ? 22.996 16.587 29.041 1.00 16.34 18 THR C C 1
ATOM 1919 O O . THR C 1 18 ? 23.931 15.789 29.143 1.00 18.02 18 THR C O 1
ATOM 1923 N N . VAL C 1 19 ? 23.041 17.673 28.270 1.00 14.15 19 VAL C N 1
ATOM 1924 C CA . VAL C 1 19 ? 24.252 18.140 27.616 1.00 14.04 19 VAL C CA 1
ATOM 1925 C C . VAL C 1 19 ? 24.494 19.579 28.050 1.00 17.14 19 VAL C C 1
ATOM 1926 O O . VAL C 1 19 ? 23.574 20.306 28.431 1.00 15.24 19 VAL C O 1
ATOM 1930 N N . LEU C 1 20 ? 25.754 19.978 27.988 1.00 15.36 20 LEU C N 1
ATOM 1931 C CA . LEU C 1 20 ? 26.185 21.353 28.205 1.00 15.98 20 LEU C CA 1
ATOM 1932 C C . LEU C 1 20 ? 26.747 21.837 26.876 1.00 17.55 20 LEU C C 1
ATOM 1933 O O . LEU C 1 20 ? 27.752 21.305 26.384 1.00 16.62 20 LEU C O 1
ATOM 1938 N N . VAL C 1 21 ? 26.049 22.793 26.265 1.00 18.35 21 VAL C N 1
ATOM 1939 C CA . VAL C 1 21 ? 26.309 23.274 24.914 1.00 17.99 21 VAL C CA 1
ATOM 1940 C C . VAL C 1 21 ? 26.545 24.776 25.027 1.00 16.34 21 VAL C C 1
ATOM 1941 O O . VAL C 1 21 ? 25.610 25.529 25.313 1.00 15.11 21 VAL C O 1
ATOM 1945 N N . PHE C 1 22 ? 27.787 25.215 24.819 1.00 18.22 22 PHE C N 1
ATOM 1946 C CA . PHE C 1 22 ? 28.128 26.643 24.910 1.00 17.56 22 PHE C CA 1
ATOM 1947 C C . PHE C 1 22 ? 27.597 27.270 26.201 1.00 17.09 22 PHE C C 1
ATOM 1948 O O . PHE C 1 22 ? 27.022 28.365 26.201 1.00 17.19 22 PHE C O 1
ATOM 1956 N N . GLY C 1 23 ? 27.779 26.562 27.317 1.00 17.11 23 GLY C N 1
ATOM 1957 C CA . GLY C 1 23 ? 27.377 27.043 28.625 1.00 18.34 23 GLY C CA 1
ATOM 1958 C C . GLY C 1 23 ? 25.918 26.837 28.976 1.00 18.00 23 GLY C C 1
ATOM 1959 O O . GLY C 1 23 ? 25.514 27.169 30.099 1.00 18.30 23 GLY C O 1
ATOM 1960 N N . GLN C 1 24 ? 25.119 26.279 28.071 1.00 15.26 24 GLN C N 1
ATOM 1961 C CA . GLN C 1 24 ? 23.696 26.066 28.290 1.00 14.75 24 GLN C CA 1
ATOM 1962 C C . GLN C 1 24 ? 23.439 24.591 28.538 1.00 16.65 24 GLN C C 1
ATOM 1963 O O . GLN C 1 24 ? 23.803 23.751 27.712 1.00 16.63 24 GLN C O 1
ATOM 1969 N N . GLU C 1 25 ? 22.798 24.273 29.657 1.00 15.94 25 GLU C N 1
ATOM 1970 C CA . GLU C 1 25 ? 22.413 22.893 29.913 1.00 17.21 25 GLU C CA 1
ATOM 1971 C C . GLU C 1 25 ? 21.046 22.626 29.286 1.00 17.01 25 GLU C C 1
ATOM 1972 O O . GLU C 1 25 ? 20.105 23.414 29.452 1.00 15.29 25 GLU C O 1
ATOM 1978 N N . LEU C 1 26 ? 20.949 21.525 28.543 1.00 15.13 26 LEU C N 1
ATOM 1979 C CA . LEU C 1 26 ? 19.714 21.108 27.885 1.00 14.41 26 LEU C CA 1
ATOM 1980 C C . LEU C 1 26 ? 19.514 19.621 28.111 1.00 15.64 26 LEU C C 1
ATOM 1981 O O . LEU C 1 26 ? 20.479 18.874 28.224 1.00 16.00 26 LEU C O 1
ATOM 1986 N N . SER C 1 27 ? 18.266 19.173 28.120 1.00 15.11 27 SER C N 1
ATOM 1987 C CA . SER C 1 27 ? 18.071 17.729 28.110 1.00 14.09 27 SER C CA 1
ATOM 1988 C C . SER C 1 27 ? 18.679 17.165 26.835 1.00 15.58 27 SER C C 1
ATOM 1989 O O . SER C 1 27 ? 18.598 17.778 25.764 1.00 15.18 27 SER C O 1
ATOM 1992 N N . THR C 1 28 ? 19.330 16.010 26.956 1.00 14.55 28 THR C N 1
ATOM 1993 C CA . THR C 1 28 ? 19.981 15.426 25.790 1.00 14.47 28 THR C CA 1
ATOM 1994 C C . THR C 1 28 ? 18.992 15.189 24.658 1.00 15.28 28 THR C C 1
ATOM 1995 O O . THR C 1 28 ? 19.296 15.474 23.493 1.00 15.32 28 THR C O 1
ATOM 1999 N N . LYS C 1 29 ? 17.791 14.691 24.976 1.00 14.48 29 LYS C N 1
ATOM 2000 C CA . LYS C 1 29 ? 16.821 14.391 23.928 1.00 15.01 29 LYS C CA 1
ATOM 2001 C C . LYS C 1 29 ? 16.329 15.660 23.242 1.00 13.76 29 LYS C C 1
ATOM 2002 O O . LYS C 1 29 ? 16.110 15.657 22.032 1.00 14.29 29 LYS C O 1
ATOM 2008 N N . TYR C 1 30 ? 16.159 16.753 23.982 1.00 13.61 30 TYR C N 1
ATOM 2009 C CA . TYR C 1 30 ? 15.785 17.996 23.312 1.00 14.09 30 TYR C CA 1
ATOM 2010 C C . TYR C 1 30 ? 16.879 18.426 22.344 1.00 11.06 30 TYR C C 1
ATOM 2011 O O . TYR C 1 30 ? 16.606 18.764 21.182 1.00 13.08 30 TYR C O 1
ATOM 2020 N N . PHE C 1 31 ? 18.133 18.362 22.785 1.00 13.81 31 PHE C N 1
ATOM 2021 C CA . PHE C 1 31 ? 19.231 18.774 21.922 1.00 11.71 31 PHE C CA 1
ATOM 2022 C C . PHE C 1 31 ? 19.306 17.908 20.669 1.00 11.94 31 PHE C C 1
ATOM 2023 O O . PHE C 1 31 ? 19.419 18.427 19.552 1.00 11.71 31 PHE C O 1
ATOM 2031 N N . THR C 1 32 ? 19.224 16.580 20.828 1.00 12.73 32 THR C N 1
ATOM 2032 C CA . THR C 1 32 ? 19.423 15.719 19.667 1.00 11.58 32 THR C CA 1
ATOM 2033 C C . THR C 1 32 ? 18.182 15.633 18.775 1.00 13.89 32 THR C C 1
ATOM 2034 O O . THR C 1 32 ? 18.327 15.499 17.556 1.00 16.57 32 THR C O 1
ATOM 2038 N N . GLU C 1 33 ? 16.972 15.704 19.340 1.00 12.71 33 GLU C N 1
ATOM 2039 C CA . GLU C 1 33 ? 15.762 15.559 18.530 1.00 12.03 33 GLU C CA 1
ATOM 2040 C C . GLU C 1 33 ? 15.313 16.871 17.905 1.00 11.96 33 GLU C C 1
ATOM 2041 O O . GLU C 1 33 ? 14.796 16.861 16.787 1.00 15.49 33 GLU C O 1
ATOM 2047 N N . ILE C 1 34 ? 15.476 17.994 18.606 1.00 12.01 34 ILE C N 1
ATOM 2048 C CA . ILE C 1 34 ? 15.034 19.286 18.080 1.00 11.75 34 ILE C CA 1
ATOM 2049 C C . ILE C 1 34 ? 16.20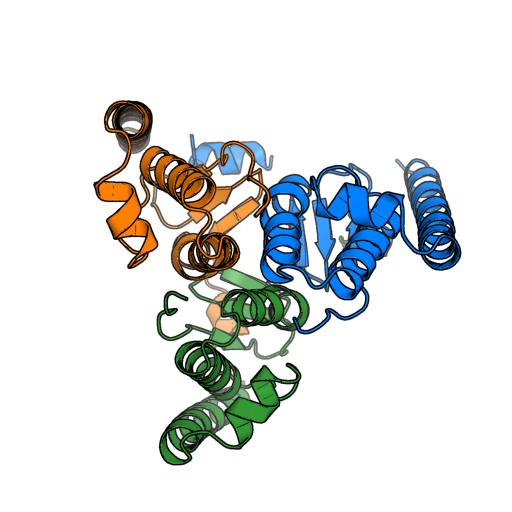4 20.125 17.549 1.00 11.57 34 ILE C C 1
ATOM 2050 O O . ILE C 1 34 ? 16.208 20.543 16.379 1.00 12.85 34 ILE C O 1
ATOM 2055 N N . VAL C 1 35 ? 17.197 20.390 18.408 1.00 12.28 35 VAL C N 1
ATOM 2056 C CA . VAL C 1 35 ? 18.218 21.380 18.064 1.00 10.33 35 VAL C CA 1
ATOM 2057 C C . VAL C 1 35 ? 19.074 20.896 16.905 1.00 11.50 35 VAL C C 1
ATOM 2058 O O . VAL C 1 35 ? 19.230 21.598 15.901 1.00 11.03 35 VAL C O 1
ATOM 2062 N N . VAL C 1 36 ? 19.658 19.702 17.028 1.00 10.43 36 VAL C N 1
ATOM 2063 C CA . VAL C 1 36 ? 20.574 19.237 15.991 1.00 10.20 36 VAL C CA 1
ATOM 2064 C C . VAL C 1 36 ? 19.841 19.038 14.671 1.00 10.93 36 VAL C C 1
ATOM 2065 O O . VAL C 1 36 ? 20.342 19.421 13.607 1.00 10.00 36 VAL C O 1
ATOM 2069 N N . THR C 1 37 ? 18.648 18.437 14.715 1.00 12.29 37 THR C N 1
ATOM 2070 C CA . THR C 1 37 ? 17.870 18.257 13.495 1.00 9.66 37 THR C CA 1
ATOM 2071 C C . THR C 1 37 ? 17.636 19.592 12.801 1.00 10.96 37 THR C C 1
ATOM 2072 O O . THR C 1 37 ? 17.750 19.685 11.572 1.00 12.46 37 THR C O 1
ATOM 2076 N N . THR C 1 38 ? 17.319 20.638 13.581 1.00 8.96 38 THR C N 1
ATOM 2077 C CA . THR C 1 38 ? 17.038 21.949 12.995 1.00 8.94 38 THR C CA 1
ATOM 2078 C C . THR C 1 38 ? 18.311 22.596 12.443 1.00 10.74 38 THR C C 1
ATOM 2079 O O . THR C 1 38 ? 18.297 23.178 11.351 1.00 10.27 38 THR C O 1
ATOM 2083 N N . MET C 1 39 ? 19.428 22.483 13.164 1.00 10.50 39 MET C N 1
ATOM 2084 C CA . MET C 1 39 ? 20.694 23.003 12.640 1.00 9.69 39 MET C CA 1
ATOM 2085 C C . MET C 1 39 ? 21.013 22.376 11.285 1.00 10.86 39 MET C C 1
ATOM 2086 O O . MET C 1 39 ? 21.360 23.071 10.310 1.00 11.01 39 MET C O 1
ATOM 2091 N N . LEU C 1 40 ? 20.887 21.048 11.211 1.00 9.84 40 LEU C N 1
ATOM 2092 C CA . LEU C 1 40 ? 21.220 20.351 9.972 1.00 11.05 40 LEU C CA 1
ATOM 2093 C C . LEU C 1 40 ? 20.272 20.756 8.846 1.00 12.29 40 LEU C C 1
ATOM 2094 O O . LEU C 1 40 ? 20.716 21.077 7.741 1.00 12.72 40 LEU C O 1
ATOM 2099 N N . ASN C 1 41 ? 18.959 20.738 9.113 1.00 10.54 41 ASN C N 1
ATOM 2100 C CA . ASN C 1 41 ? 17.998 21.165 8.093 1.00 10.73 41 ASN C CA 1
ATOM 2101 C C . ASN C 1 41 ? 18.306 22.570 7.599 1.00 13.49 41 ASN C C 1
ATOM 2102 O O . ASN C 1 41 ? 18.181 22.851 6.400 1.00 14.42 41 ASN C O 1
ATOM 2107 N N . SER C 1 42 ? 18.718 23.464 8.505 1.00 11.64 42 SER C N 1
ATOM 2108 C CA . SER C 1 42 ? 19.011 24.834 8.109 1.00 11.55 42 SER C CA 1
ATOM 2109 C C . SER C 1 42 ? 20.245 24.916 7.215 1.00 15.24 42 SER C C 1
ATOM 2110 O O . SER C 1 42 ? 20.410 25.921 6.511 1.00 13.48 42 SER C O 1
ATOM 2113 N N . THR C 1 43 ? 21.095 23.879 7.196 1.00 13.75 43 THR C N 1
ATOM 2114 C CA . THR C 1 43 ? 22.177 23.892 6.208 1.00 13.96 43 THR C CA 1
ATOM 2115 C C . THR C 1 43 ? 21.722 23.599 4.779 1.00 15.70 43 THR C C 1
ATOM 2116 O O . THR C 1 43 ? 22.510 23.810 3.852 1.00 18.87 43 THR C O 1
ATOM 2120 N N . GLY C 1 44 ? 20.505 23.115 4.563 1.00 16.57 44 GLY C N 1
ATOM 2121 C CA . GLY C 1 44 ? 20.079 22.762 3.222 1.00 17.40 44 GLY C CA 1
ATOM 2122 C C . GLY C 1 44 ? 20.865 21.586 2.677 1.00 18.29 44 GLY C C 1
ATOM 2123 O O . GLY C 1 44 ? 20.842 20.501 3.262 1.00 20.77 44 GLY C O 1
ATOM 2124 N N . SER C 1 45 ? 21.580 21.780 1.568 1.00 21.04 45 SER C N 1
ATOM 2125 C CA . SER C 1 45 ? 22.454 20.746 1.027 1.00 23.28 45 SER C CA 1
ATOM 2126 C C . SER C 1 45 ? 23.927 21.112 1.151 1.00 19.80 45 SER C C 1
ATOM 2127 O O . SER C 1 45 ? 24.750 20.605 0.386 1.00 23.04 45 SER C O 1
ATOM 2130 N N . ASP C 1 46 ? 24.271 21.994 2.092 1.00 18.97 46 ASP C N 1
ATOM 2131 C CA . ASP C 1 46 ? 25.650 22.439 2.304 1.00 16.29 46 ASP C CA 1
ATOM 2132 C C . ASP C 1 46 ? 26.366 21.392 3.159 1.00 16.24 46 ASP C C 1
ATOM 2133 O O . ASP C 1 46 ? 26.537 21.523 4.378 1.00 15.67 46 ASP C O 1
ATOM 2138 N N . MET C 1 47 ? 26.797 20.332 2.473 1.00 19.12 47 MET C N 1
ATOM 2139 C CA . MET C 1 47 ? 27.392 19.169 3.125 1.00 16.85 47 MET C CA 1
ATOM 2140 C C . MET C 1 47 ? 28.678 19.511 3.875 1.00 15.94 47 MET C C 1
ATOM 2141 O O . MET C 1 47 ? 29.016 18.844 4.855 1.00 17.95 47 MET C O 1
ATOM 2146 N N . ALA C 1 48 ? 29.426 20.523 3.439 1.00 17.96 48 ALA C N 1
ATOM 2147 C CA . ALA C 1 48 ? 30.611 20.887 4.209 1.00 21.05 48 ALA C CA 1
ATOM 2148 C C . ALA C 1 48 ? 30.223 21.295 5.628 1.00 20.16 48 ALA C C 1
ATOM 2149 O O . ALA C 1 48 ? 30.883 20.906 6.613 1.00 18.99 48 ALA C O 1
ATOM 2151 N N . ASN C 1 49 ? 29.135 22.062 5.746 1.00 15.59 49 ASN C N 1
ATOM 2152 C CA . ASN C 1 49 ? 28.665 22.512 7.052 1.00 17.18 49 ASN C CA 1
ATOM 2153 C C . ASN C 1 49 ? 28.058 21.357 7.838 1.00 16.49 49 ASN C C 1
ATOM 2154 O O . ASN C 1 49 ? 28.378 21.167 9.023 1.00 16.83 49 ASN C O 1
ATOM 2159 N N . SER C 1 50 ? 27.182 20.563 7.196 1.00 12.58 50 SER C N 1
ATOM 2160 C CA . SER C 1 50 ? 26.565 19.472 7.953 1.00 11.98 50 SER C CA 1
ATOM 2161 C C . SER C 1 50 ? 27.596 18.425 8.371 1.00 13.20 50 SER C C 1
ATOM 2162 O O . SER C 1 50 ? 27.491 17.865 9.467 1.00 12.32 50 SER C O 1
ATOM 2165 N N . ASN C 1 51 ? 28.620 18.180 7.549 1.00 11.70 51 ASN C N 1
ATOM 2166 C CA . ASN C 1 51 ? 29.671 17.261 7.976 1.00 14.33 51 ASN C CA 1
ATOM 2167 C C . ASN C 1 51 ? 30.393 17.800 9.199 1.00 14.82 51 ASN C C 1
ATOM 2168 O O . ASN C 1 51 ? 30.714 17.030 10.117 1.00 16.09 51 ASN C O 1
ATOM 2173 N N . ARG C 1 52 ? 30.669 19.120 9.233 1.00 16.83 52 ARG C N 1
ATOM 2174 C CA . ARG C 1 52 ? 31.301 19.690 10.430 1.00 16.58 52 ARG C CA 1
ATOM 2175 C C . ARG C 1 52 ? 30.428 19.514 11.673 1.00 14.63 52 ARG C C 1
ATOM 2176 O O . ARG C 1 52 ? 30.922 19.134 12.751 1.00 15.04 52 ARG C O 1
ATOM 2184 N N . ILE C 1 53 ? 29.126 19.784 11.536 1.00 12.85 53 ILE C N 1
ATOM 2185 C CA . ILE C 1 53 ? 28.204 19.599 12.657 1.00 12.53 53 ILE C CA 1
ATOM 2186 C C . ILE C 1 53 ? 28.250 18.161 13.147 1.00 13.60 53 ILE C C 1
ATOM 2187 O O . ILE C 1 53 ? 28.336 17.900 14.351 1.00 13.36 53 ILE C O 1
ATOM 2192 N N . LEU C 1 54 ? 28.155 17.203 12.220 1.00 11.51 54 LEU C N 1
ATOM 2193 C CA . LEU C 1 54 ? 28.052 15.809 12.634 1.00 12.20 54 LEU C CA 1
ATOM 2194 C C . LEU C 1 54 ? 29.376 15.289 13.191 1.00 14.13 54 LEU C C 1
ATOM 2195 O O . LEU C 1 54 ? 29.377 14.431 14.081 1.00 13.39 54 LEU C O 1
ATOM 2200 N N . ASN C 1 55 ? 30.504 15.806 12.717 1.00 13.94 55 ASN C N 1
ATOM 2201 C CA . ASN C 1 55 ? 31.765 15.447 13.360 1.00 14.91 55 ASN C CA 1
ATOM 2202 C C . ASN C 1 55 ? 31.793 15.934 14.808 1.00 15.66 55 ASN C C 1
ATOM 2203 O O . ASN C 1 55 ? 32.239 15.208 15.703 1.00 16.77 55 ASN C O 1
ATOM 2208 N N . ASP C 1 56 ? 31.258 17.129 15.077 1.00 14.95 56 ASP C N 1
ATOM 2209 C CA . ASP C 1 56 ? 31.219 17.590 16.468 1.00 15.65 56 ASP C CA 1
ATOM 2210 C C . ASP C 1 56 ? 30.226 16.789 17.318 1.00 16.33 56 ASP C C 1
ATOM 2211 O O . ASP C 1 56 ? 30.480 16.525 18.508 1.00 16.82 56 ASP C O 1
ATOM 2216 N N . ILE C 1 57 ? 29.092 16.387 16.724 1.00 13.51 57 ILE C N 1
ATOM 2217 C CA . ILE C 1 57 ? 28.131 15.539 17.422 1.00 13.82 57 ILE C CA 1
ATOM 2218 C C . ILE C 1 57 ? 28.786 14.218 17.802 1.00 14.38 57 ILE C C 1
ATOM 2219 O O . ILE C 1 57 ? 28.705 13.758 18.948 1.00 14.14 57 ILE C O 1
ATOM 2224 N N . HIS C 1 58 ? 29.466 13.608 16.835 1.00 14.15 58 HIS C N 1
ATOM 2225 C CA . HIS C 1 58 ? 30.149 12.340 17.058 1.00 14.82 58 HIS C CA 1
ATOM 2226 C C . HIS C 1 58 ? 31.231 12.471 18.120 1.00 17.02 58 HIS C C 1
ATOM 2227 O O . HIS C 1 58 ? 31.381 11.588 18.976 1.00 17.52 58 HIS C O 1
ATOM 2234 N N . ALA C 1 59 ? 32.016 13.543 18.046 1.00 15.29 59 ALA C N 1
ATOM 2235 C CA . ALA C 1 59 ? 33.108 13.758 18.992 1.00 16.28 59 ALA C CA 1
ATOM 2236 C C . ALA C 1 59 ? 32.593 13.905 20.412 1.00 17.90 59 ALA C C 1
ATOM 2237 O O . ALA C 1 59 ? 33.305 13.569 21.370 1.00 19.14 59 ALA C O 1
ATOM 2239 N N . ALA C 1 60 ? 31.371 14.417 20.571 1.00 16.28 60 ALA C N 1
ATOM 2240 C CA . ALA C 1 60 ? 30.808 14.600 21.902 1.00 17.61 60 ALA C CA 1
ATOM 2241 C C . ALA C 1 60 ? 30.233 13.324 22.508 1.00 17.63 60 ALA C C 1
ATOM 2242 O O . ALA C 1 60 ? 29.765 13.354 23.656 1.00 20.38 60 ALA C O 1
ATOM 2244 N N . GLY C 1 61 ? 30.222 12.212 21.784 1.00 15.34 61 GLY C N 1
ATOM 2245 C CA . GLY C 1 61 ? 29.608 11.010 22.304 1.00 17.55 61 GLY C CA 1
ATOM 2246 C C . GLY C 1 61 ? 28.153 10.845 21.940 1.00 17.35 61 GLY C C 1
ATOM 2247 O O . GLY C 1 61 ? 27.490 9.946 22.473 1.00 19.75 61 GLY C O 1
ATOM 2248 N N . LEU C 1 62 ? 27.630 11.695 21.064 1.00 14.89 62 LEU C N 1
ATOM 2249 C CA . LEU C 1 62 ? 26.254 11.610 20.602 1.00 14.86 62 LEU C CA 1
ATOM 2250 C C . LEU C 1 62 ? 26.201 10.841 19.287 1.00 15.87 62 LEU C C 1
ATOM 2251 O O . LEU C 1 62 ? 27.223 10.569 18.659 1.00 16.46 62 LEU C O 1
ATOM 2256 N N . ASP C 1 63 ? 24.984 10.493 18.869 1.00 15.43 63 ASP C N 1
ATOM 2257 C CA . ASP C 1 63 ? 24.789 9.637 17.699 1.00 16.92 63 ASP C CA 1
ATOM 2258 C C . ASP C 1 63 ? 24.671 10.492 16.443 1.00 15.94 63 ASP C C 1
ATOM 2259 O O . ASP C 1 63 ? 23.610 11.064 16.164 1.00 14.88 63 ASP C O 1
ATOM 2264 N N . ALA C 1 64 ? 25.745 10.539 15.661 1.00 13.27 64 ALA C N 1
ATOM 2265 C CA . ALA C 1 64 ? 25.740 11.291 14.408 1.00 13.54 64 ALA C CA 1
ATOM 2266 C C . ALA C 1 64 ? 25.058 10.546 13.274 1.00 12.92 64 ALA C C 1
ATOM 2267 O O . ALA C 1 64 ? 24.970 11.089 12.168 1.00 15.01 64 ALA C O 1
ATOM 2269 N N . GLY C 1 65 ? 24.596 9.320 13.505 1.00 14.40 65 GLY C N 1
ATOM 2270 C CA . GLY C 1 65 ? 23.934 8.567 12.453 1.00 13.94 65 GLY C CA 1
ATOM 2271 C C . GLY C 1 65 ? 22.430 8.709 12.374 1.00 14.72 65 GLY C C 1
ATOM 2272 O O . GLY C 1 65 ? 21.801 8.084 11.512 1.00 15.51 65 GLY C O 1
ATOM 2273 N N . ASP C 1 66 ? 21.821 9.535 13.227 1.00 14.01 66 ASP C N 1
ATOM 2274 C CA . ASP C 1 66 ? 20.374 9.594 13.378 1.00 14.76 66 ASP C CA 1
ATOM 2275 C C . ASP C 1 66 ? 19.717 10.673 12.499 1.00 14.90 66 ASP C C 1
ATOM 2276 O O . ASP C 1 66 ? 18.570 11.050 12.765 1.00 14.90 66 ASP C O 1
ATOM 2281 N N . TYR C 1 67 ? 20.407 11.183 11.477 1.00 14.56 67 TYR C N 1
ATOM 2282 C CA . TYR C 1 67 ? 19.937 12.362 10.749 1.00 13.14 67 TYR C CA 1
ATOM 2283 C C . TYR C 1 67 ? 19.859 12.117 9.241 1.00 14.11 67 TYR C C 1
ATOM 2284 O O . TYR C 1 67 ? 20.223 12.978 8.426 1.00 14.29 67 TYR C O 1
ATOM 2293 N N . GLY C 1 68 ? 19.338 10.946 8.854 1.00 14.75 68 GLY C N 1
ATOM 2294 C CA . GLY C 1 68 ? 18.946 10.729 7.467 1.00 16.69 68 GLY C CA 1
ATOM 2295 C C . GLY C 1 68 ? 20.027 11.079 6.468 1.00 16.31 68 GLY C C 1
ATOM 2296 O O . GLY C 1 68 ? 21.188 10.682 6.613 1.00 13.90 68 GLY C O 1
ATOM 2297 N N . LYS C 1 69 ? 19.656 11.852 5.445 1.00 14.93 69 LYS C N 1
ATOM 2298 C CA . LYS C 1 69 ? 20.601 12.157 4.372 1.00 12.74 69 LYS C CA 1
ATOM 2299 C C . LYS C 1 69 ? 21.877 12.801 4.905 1.00 13.90 69 LYS C C 1
ATOM 2300 O O . LYS C 1 69 ? 22.969 12.524 4.405 1.00 14.14 69 LYS C O 1
ATOM 2306 N N . TYR C 1 70 ? 21.768 13.641 5.937 1.00 13.73 70 TYR C N 1
ATOM 2307 C CA . TYR C 1 70 ? 22.965 14.277 6.476 1.00 11.51 70 TYR C CA 1
ATOM 2308 C C . TYR C 1 70 ? 23.895 13.232 7.057 1.00 11.42 70 TYR C C 1
ATOM 2309 O O . TYR C 1 70 ? 25.114 13.294 6.855 1.00 12.85 70 TYR C O 1
ATOM 2318 N N . SER C 1 71 ? 23.320 12.234 7.741 1.00 13.81 71 SER C N 1
ATOM 2319 C CA . SER C 1 71 ? 24.151 11.156 8.270 1.00 12.60 71 SER C CA 1
ATOM 2320 C C . SER C 1 71 ? 24.775 10.320 7.160 1.00 13.09 71 SER C C 1
ATOM 2321 O O . SER C 1 71 ? 25.922 9.863 7.293 1.00 17.82 71 SER C O 1
ATOM 2324 N N . ARG C 1 72 ? 24.023 10.074 6.084 1.00 13.36 72 ARG C N 1
ATOM 2325 C CA . ARG C 1 72 ? 24.540 9.263 4.983 1.00 15.55 72 ARG C CA 1
ATOM 2326 C C . ARG C 1 72 ? 25.703 9.960 4.290 1.00 18.76 72 ARG C C 1
ATOM 2327 O O . ARG C 1 72 ? 26.725 9.328 3.994 1.00 16.96 72 ARG C O 1
ATOM 2335 N N . TRP C 1 73 ? 25.556 11.264 4.011 1.00 14.31 73 TRP C N 1
ATOM 2336 C CA . TRP C 1 73 ? 26.660 12.054 3.471 1.00 15.44 73 TRP C CA 1
ATOM 2337 C C . TRP C 1 73 ? 27.858 12.004 4.402 1.00 16.38 73 TRP C C 1
ATOM 2338 O O . TRP C 1 73 ? 28.996 11.810 3.962 1.00 17.88 73 TRP C O 1
ATOM 2349 N N . TRP C 1 74 ? 27.614 12.199 5.704 1.00 14.59 74 TRP C N 1
ATOM 2350 C CA . TRP C 1 74 ? 28.707 12.245 6.667 1.00 15.38 74 TRP C CA 1
ATOM 2351 C C . TRP C 1 74 ? 29.451 10.913 6.745 1.00 19.85 74 TRP C C 1
ATOM 2352 O O . TRP C 1 74 ? 30.681 10.889 6.837 1.00 17.51 74 TRP C O 1
ATOM 2363 N N . ALA C 1 75 ? 28.728 9.796 6.692 1.00 16.76 75 ALA C N 1
ATOM 2364 C CA . ALA C 1 75 ? 29.373 8.496 6.872 1.00 18.52 75 ALA C CA 1
ATOM 2365 C C . ALA C 1 75 ? 30.357 8.166 5.758 1.00 22.60 75 ALA C C 1
ATOM 2366 O O . ALA C 1 75 ? 31.254 7.340 5.965 1.00 22.20 75 ALA C O 1
ATOM 2368 N N . GLN C 1 76 ? 30.205 8.772 4.584 1.00 23.12 76 GLN C N 1
ATOM 2369 C CA . GLN C 1 76 ? 31.128 8.552 3.479 1.00 24.83 76 GLN C CA 1
ATOM 2370 C C . GLN C 1 76 ? 32.052 9.741 3.258 1.00 26.35 76 GLN C C 1
ATOM 2371 O O . GLN C 1 76 ? 32.796 9.765 2.268 1.00 26.79 76 GLN C O 1
ATOM 2377 N N . SER C 1 77 ? 32.026 10.720 4.162 1.00 20.73 77 SER C N 1
ATOM 2378 C CA . SER C 1 77 ? 32.809 11.939 4.050 1.00 25.90 77 SER C CA 1
ATOM 2379 C C . SER C 1 77 ? 34.261 11.667 4.433 1.00 26.42 77 SER C C 1
ATOM 2380 O O . SER C 1 77 ? 34.645 10.536 4.731 1.00 26.78 77 SER C O 1
ATOM 2383 N N . ASN C 1 78 ? 35.066 12.731 4.429 1.00 26.75 78 ASN C N 1
ATOM 2384 C CA . ASN C 1 78 ? 36.515 12.662 4.615 1.00 28.44 78 ASN C CA 1
ATOM 2385 C C . ASN C 1 78 ? 36.883 11.797 5.815 1.00 24.70 78 ASN C C 1
ATOM 2386 O O . ASN C 1 78 ? 36.563 12.127 6.969 1.00 24.26 78 ASN C O 1
ATOM 2391 N N . ALA C 1 79 ? 37.564 10.683 5.531 1.00 23.35 79 ALA C N 1
ATOM 2392 C CA . ALA C 1 79 ? 37.848 9.687 6.558 1.00 25.85 79 ALA C CA 1
ATOM 2393 C C . ALA C 1 79 ? 38.744 10.246 7.652 1.00 23.59 79 ALA C C 1
ATOM 2394 O O . ALA C 1 79 ? 38.579 9.899 8.824 1.00 22.84 79 ALA C O 1
ATOM 2396 N N . GLN C 1 80 ? 39.714 11.089 7.298 1.00 23.22 80 GLN C N 1
ATOM 2397 C CA . GLN C 1 80 ? 40.598 11.593 8.343 1.00 21.57 80 GLN C CA 1
ATOM 2398 C C . GLN C 1 80 ? 39.855 12.528 9.285 1.00 23.60 80 GLN C C 1
ATOM 2399 O O . GLN C 1 80 ? 40.082 12.494 10.499 1.00 23.38 80 GLN C O 1
ATOM 2405 N N . GLU C 1 81 ? 38.967 13.374 8.751 1.00 23.92 81 GLU C N 1
ATOM 2406 C CA . GLU C 1 81 ? 38.192 14.249 9.628 1.00 24.08 81 GLU C CA 1
ATOM 2407 C C . GLU C 1 81 ? 37.255 13.440 10.520 1.00 18.16 81 GLU C C 1
ATOM 2408 O O . GLU C 1 81 ? 37.089 13.761 11.713 1.00 20.65 81 GLU C O 1
ATOM 2414 N N . ARG C 1 82 ? 36.644 12.383 9.964 1.00 20.55 82 ARG C N 1
ATOM 2415 C CA . ARG C 1 82 ? 35.830 11.492 10.794 1.00 17.94 82 ARG C CA 1
ATOM 2416 C C . ARG C 1 82 ? 36.676 10.836 11.877 1.00 19.18 82 ARG C C 1
ATOM 2417 O O . ARG C 1 82 ? 36.221 10.663 13.010 1.00 17.89 82 ARG C O 1
ATOM 2425 N N . GLN C 1 83 ? 37.918 10.469 11.547 1.00 20.12 83 GLN C N 1
ATOM 2426 C CA . GLN C 1 83 ? 38.772 9.813 12.535 1.00 19.78 83 GLN C CA 1
ATOM 2427 C C . GLN C 1 83 ? 39.224 10.774 13.630 1.00 19.20 83 GLN C C 1
ATOM 2428 O O . GLN C 1 83 ? 39.378 10.363 14.786 1.00 18.48 83 GLN C O 1
ATOM 2434 N N . GLU C 1 84 ? 39.460 12.046 13.297 1.00 19.45 84 GLU C N 1
ATOM 2435 C CA . GLU C 1 84 ? 39.736 13.030 14.339 1.00 18.82 84 GLU C CA 1
ATOM 2436 C C . GLU C 1 84 ? 38.548 13.160 15.283 1.00 20.07 84 GLU C C 1
ATOM 2437 O O . GLU C 1 84 ? 38.710 13.217 16.516 1.00 20.41 84 GLU C O 1
ATOM 2443 N N . ALA C 1 85 ? 37.334 13.151 14.721 1.00 16.97 85 ALA C N 1
ATOM 2444 C CA . ALA C 1 85 ? 36.149 13.145 15.572 1.00 17.35 85 ALA C CA 1
ATOM 2445 C C . ALA C 1 85 ? 36.114 11.902 16.450 1.00 18.07 85 ALA C C 1
ATOM 2446 O O . ALA C 1 85 ? 35.778 11.978 17.634 1.00 16.91 85 ALA C O 1
ATOM 2448 N N . GLU C 1 86 ? 36.479 10.752 15.883 1.00 17.77 86 GLU C N 1
ATOM 2449 C CA . GLU C 1 86 ? 36.486 9.503 16.637 1.00 18.42 86 GLU C CA 1
ATOM 2450 C C . GLU C 1 86 ? 37.487 9.539 17.786 1.00 19.63 86 GLU C C 1
ATOM 2451 O O . GLU C 1 86 ? 37.198 9.030 18.875 1.00 19.97 86 GLU C O 1
ATOM 2457 N N . ARG C 1 87 ? 38.673 10.121 17.564 1.00 18.32 87 ARG C N 1
ATOM 2458 C CA . ARG C 1 87 ? 39.627 10.273 18.660 1.00 21.41 87 ARG C CA 1
ATOM 2459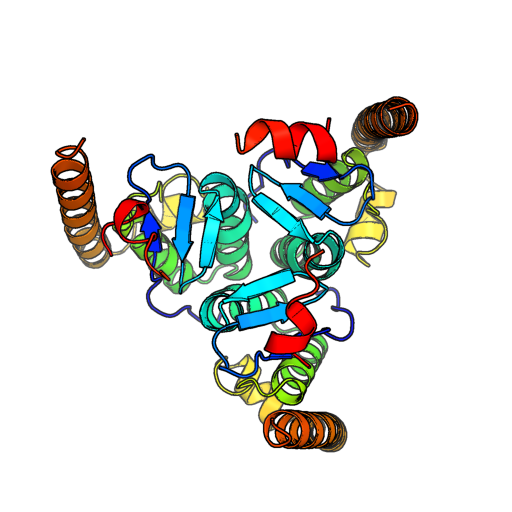 C C . ARG C 1 87 ? 39.032 11.100 19.782 1.00 22.93 87 ARG C C 1
ATOM 2460 O O . ARG C 1 87 ? 39.167 10.745 20.963 1.00 23.51 87 ARG C O 1
ATOM 2468 N N . ARG C 1 88 ? 38.377 12.220 19.432 1.00 20.48 88 ARG C N 1
ATOM 2469 C CA . ARG C 1 88 ? 37.738 13.016 20.475 1.00 21.61 88 ARG C CA 1
ATOM 2470 C C . ARG C 1 88 ? 36.643 12.218 21.180 1.00 21.26 88 ARG C C 1
ATOM 2471 O O . ARG C 1 88 ? 36.471 12.329 22.400 1.00 25.93 88 ARG C O 1
ATOM 2479 N N . ARG C 1 89 ? 35.898 11.402 20.428 1.00 17.86 89 ARG C N 1
ATOM 2480 C CA . ARG C 1 89 ? 34.835 10.593 21.013 1.00 17.06 89 ARG C CA 1
ATOM 2481 C C . ARG C 1 89 ? 35.397 9.596 22.012 1.00 22.47 89 ARG C C 1
ATOM 2482 O O . ARG C 1 89 ? 34.841 9.417 23.099 1.00 22.90 89 ARG C O 1
ATOM 2490 N N . LYS C 1 90 ? 36.492 8.929 21.650 1.00 20.32 90 LYS C N 1
ATOM 2491 C CA . LYS C 1 90 ? 37.099 7.957 22.554 1.00 23.35 90 LYS C CA 1
ATOM 2492 C C . LYS C 1 90 ? 37.640 8.631 23.804 1.00 21.93 90 LYS C C 1
ATOM 2493 O O . LYS C 1 90 ? 37.555 8.066 24.905 1.00 25.71 90 LYS C O 1
ATOM 2499 N N . GLU C 1 91 ? 38.204 9.832 23.660 1.00 24.01 91 GLU C N 1
ATOM 2500 C CA . GLU C 1 91 ? 38.633 10.574 24.841 1.00 26.49 91 GLU C CA 1
ATOM 2501 C C . GLU C 1 91 ? 37.441 10.938 25.724 1.00 28.55 91 GLU C C 1
ATOM 2502 O O . GLU C 1 91 ? 37.524 10.871 26.959 1.00 29.30 91 GLU C O 1
ATOM 2508 N N . ALA C 1 92 ? 36.314 11.307 25.109 1.00 26.51 92 ALA C N 1
ATOM 2509 C CA . ALA C 1 92 ? 35.106 11.586 25.881 1.00 28.61 92 ALA C CA 1
ATOM 2510 C C . ALA C 1 92 ? 34.608 10.340 26.605 1.00 28.17 92 ALA C C 1
ATOM 2511 O O . ALA C 1 92 ? 34.161 10.419 27.756 1.00 32.68 92 ALA C O 1
ATOM 2513 N N . LYS C 1 93 ? 34.660 9.182 25.943 1.00 26.80 93 LYS C N 1
ATOM 2514 C CA . LYS C 1 93 ? 34.211 7.949 26.575 1.00 26.84 93 LYS C CA 1
ATOM 2515 C C . LYS C 1 93 ? 35.117 7.574 27.741 1.00 33.06 93 LYS C C 1
ATOM 2516 O O . LYS C 1 93 ? 34.631 7.127 28.786 1.00 33.87 93 LYS C O 1
ATOM 2522 N N . ALA C 1 94 ? 36.432 7.766 27.590 1.00 30.81 94 ALA C N 1
ATOM 2523 C CA . ALA C 1 94 ? 37.340 7.557 28.717 1.00 33.44 94 ALA C CA 1
ATOM 2524 C C . ALA C 1 94 ? 36.992 8.490 29.868 1.00 34.88 94 ALA C C 1
ATOM 2525 O O . ALA C 1 94 ? 37.039 8.092 31.042 1.00 38.79 94 ALA C O 1
ATOM 2527 N N . HIS C 1 95 ? 36.627 9.736 29.546 1.00 33.24 95 HIS C N 1
ATOM 2528 C CA . HIS C 1 95 ? 36.162 10.663 30.574 1.00 37.00 95 HIS C CA 1
ATOM 2529 C C . HIS C 1 95 ? 34.921 10.135 31.281 1.00 34.50 95 HIS C C 1
ATOM 2530 O O . HIS C 1 95 ? 34.813 10.225 32.509 1.00 38.31 95 HIS C O 1
ATOM 2537 N N . GLN C 1 96 ? 33.973 9.576 30.524 1.00 36.35 96 GLN C N 1
ATOM 2538 C CA . GLN C 1 96 ? 32.791 8.981 31.142 1.00 34.67 96 GLN C CA 1
ATOM 2539 C C . GLN C 1 96 ? 33.166 7.799 32.029 1.00 40.08 96 GLN C C 1
ATOM 2540 O O . GLN C 1 96 ? 32.543 7.569 33.074 1.00 38.88 96 GLN C O 1
ATOM 2546 N N . GLU C 1 97 ? 34.172 7.028 31.616 1.00 37.21 97 GLU C N 1
ATOM 2547 C CA . GLU C 1 97 ? 34.577 5.853 32.379 1.00 38.53 97 GLU C CA 1
ATOM 2548 C C . GLU C 1 97 ? 35.195 6.243 33.713 1.00 41.95 97 GLU C C 1
ATOM 2549 O O . GLU C 1 97 ? 34.886 5.638 34.747 1.00 45.27 97 GLU C O 1
ATOM 2555 N N . ARG C 1 98 ? 36.072 7.246 33.717 1.00 40.94 98 ARG C N 1
ATOM 2556 C CA . ARG C 1 98 ? 36.668 7.673 34.978 1.00 45.92 98 ARG C CA 1
ATOM 2557 C C . ARG C 1 98 ? 35.585 8.192 35.917 1.00 49.13 98 ARG C C 1
ATOM 2558 O O . ARG C 1 98 ? 34.731 8.991 35.518 1.00 46.30 98 ARG C O 1
ATOM 2566 N N . MET C 1 99 ? 35.615 7.719 37.164 1.00 51.58 99 MET C N 1
ATOM 2567 C CA . MET C 1 99 ? 34.468 7.851 38.051 1.00 55.23 99 MET C CA 1
ATOM 2568 C C . MET C 1 99 ? 34.909 7.916 39.509 1.00 58.06 99 MET C C 1
ATOM 2569 O O . MET C 1 99 ? 36.081 7.728 39.844 1.00 53.62 99 MET C O 1
ATOM 2574 N N . ALA C 1 100 ? 33.933 8.187 40.374 1.00 59.93 100 ALA C N 1
ATOM 2575 C CA . ALA C 1 100 ? 34.152 8.306 41.811 1.00 57.83 100 ALA C CA 1
ATOM 2576 C C . ALA C 1 100 ? 32.824 8.216 42.558 1.00 57.05 100 ALA C C 1
ATOM 2577 O O . ALA C 1 100 ? 31.823 7.746 42.013 1.00 60.43 100 ALA C O 1
ATOM 2579 N N . ARG C 1 119 ? 13.260 14.505 43.181 1.00 60.47 119 ARG C N 1
ATOM 2580 C CA . ARG C 1 119 ? 12.159 15.435 43.108 1.00 58.97 119 ARG C CA 1
ATOM 2581 C C . ARG C 1 119 ? 12.083 15.987 41.713 1.00 62.76 119 ARG C C 1
ATOM 2582 O O . ARG C 1 119 ? 11.692 17.128 41.483 1.00 58.91 119 ARG C O 1
ATOM 2584 N N . GLU C 1 120 ? 12.482 15.124 40.801 1.00 63.67 120 GLU C N 1
ATOM 2585 C CA . GLU C 1 120 ? 12.528 15.392 39.408 1.00 63.99 120 GLU C CA 1
ATOM 2586 C C . GLU C 1 120 ? 11.104 15.745 38.971 1.00 59.99 120 GLU C C 1
ATOM 2587 O O . GLU C 1 120 ? 10.897 16.095 37.852 1.00 59.09 120 GLU C O 1
ATOM 2593 N N . GLU C 1 121 ? 10.122 15.676 39.858 1.00 60.21 121 GLU C N 1
ATOM 2594 C CA . GLU C 1 121 ? 8.740 15.971 39.460 1.00 54.60 121 GLU C CA 1
ATOM 2595 C C . GLU C 1 121 ? 7.740 16.183 40.548 1.00 55.96 121 GLU C C 1
ATOM 2596 O O . GLU C 1 121 ? 7.257 15.221 41.065 1.00 59.03 121 GLU C O 1
ATOM 2602 N N . ALA C 1 122 ? 7.374 17.414 40.897 1.00 53.09 122 ALA C N 1
ATOM 2603 C CA . ALA C 1 122 ? 7.887 18.646 40.345 1.00 52.55 122 ALA C CA 1
ATOM 2604 C C . ALA C 1 122 ? 7.483 19.130 38.938 1.00 48.11 122 ALA C C 1
ATOM 2605 O O . ALA C 1 122 ? 7.084 20.252 38.752 1.00 45.64 122 ALA C O 1
ATOM 2607 N N . LEU C 1 123 ? 7.600 18.249 37.986 1.00 45.31 123 LEU C N 1
ATOM 2608 C CA . LEU C 1 123 ? 7.040 18.468 36.682 1.00 43.95 123 LEU C CA 1
ATOM 2609 C C . LEU C 1 123 ? 5.599 18.005 36.743 1.00 42.50 123 LEU C C 1
ATOM 2610 O O . LEU C 1 123 ? 4.795 18.442 36.005 1.00 40.79 123 LEU C O 1
ATOM 2615 N N . ILE C 1 124 ? 5.288 17.107 37.663 1.00 45.55 124 ILE C N 1
ATOM 2616 C CA . ILE C 1 124 ? 3.943 16.605 37.793 1.00 43.60 124 ILE C CA 1
ATOM 2617 C C . ILE C 1 124 ? 3.017 17.742 38.202 1.00 42.58 124 ILE C C 1
ATOM 2618 O O . ILE C 1 124 ? 1.980 17.921 37.641 1.00 40.55 124 ILE C O 1
ATOM 2623 N N . LYS C 1 125 ? 3.412 18.516 39.173 1.00 42.15 125 LYS C N 1
ATOM 2624 C CA . LYS C 1 125 ? 2.596 19.627 39.577 1.00 44.42 125 LYS C CA 1
ATOM 2625 C C . LYS C 1 125 ? 2.360 20.582 38.415 1.00 41.91 125 LYS C C 1
ATOM 2626 O O . LYS C 1 125 ? 1.362 21.280 38.378 1.00 45.11 125 LYS C O 1
ATOM 2632 N N . ARG C 1 126 ? 3.286 20.643 37.465 1.00 41.31 126 ARG C N 1
ATOM 2633 C CA . ARG C 1 126 ? 3.165 21.592 36.347 1.00 36.82 126 ARG C CA 1
ATOM 2634 C C . ARG C 1 126 ? 2.495 21.032 35.115 1.00 33.88 126 ARG C C 1
ATOM 2635 O O . ARG C 1 126 ? 1.721 21.673 34.484 1.00 31.65 126 ARG C O 1
ATOM 2643 N N . PHE C 1 127 ? 2.831 19.808 34.804 1.00 31.07 127 PHE C N 1
ATOM 2644 C CA . PHE C 1 127 ? 2.365 19.170 33.612 1.00 34.49 127 PHE C CA 1
ATOM 2645 C C . PHE C 1 127 ? 1.494 17.919 33.797 1.00 40.55 127 PHE C C 1
ATOM 2646 O O . PHE C 1 127 ? 0.991 17.411 32.847 1.00 42.01 127 PHE C O 1
ATOM 2654 N N . GLY C 1 128 ? 1.362 17.433 35.021 1.00 43.17 128 GLY C N 1
ATOM 2655 C CA . GLY C 1 128 ? 0.675 16.179 35.255 1.00 45.49 128 GLY C CA 1
ATOM 2656 C C . GLY C 1 128 ? 1.355 14.956 34.682 1.00 49.70 128 GLY C C 1
ATOM 2657 O O . GLY C 1 128 ? 0.997 13.833 35.066 1.00 53.63 128 GLY C O 1
ATOM 2658 N N . ASN C 1 129 ? 2.326 15.130 33.788 1.00 50.07 129 ASN C N 1
ATOM 2659 C CA . ASN C 1 129 ? 3.025 14.032 33.134 1.00 49.41 129 ASN C CA 1
ATOM 2660 C C . ASN C 1 129 ? 4.278 14.552 32.429 1.00 50.04 129 ASN C C 1
ATOM 2661 O O . ASN C 1 129 ? 5.406 14.268 32.837 1.00 49.55 129 ASN C O 1
#

Solvent-accessible surface area: 17291 Å² total; per-residue (Å²): 47,20,68,8,142,114,4,65,20,30,21,0,39,78,104,120,25,0,20,0,14,50,26,58,3,15,9,111,7,0,19,30,2,13,0,7,8,0,0,6,8,6,35,95,43,98,70,5,0,22,115,2,0,13,13,0,28,6,12,14,11,94,2,49,84,8,29,66,2,6,148,75,26,50,152,22,91,65,104,92,68,81,76,2,45,136,85,57,123,112,27,65,33,56,22,124,157,41,90,73,143,226,119,150,126,119,46,32,104,156,74,13,40,44,19,71,8,158,132,10,81,21,35,26,0,41,74,106,120,25,0,33,0,28,34,22,49,3,14,22,104,7,0,26,14,2,13,0,7,7,0,0,6,9,6,36,89,44,90,73,3,0,21,114,3,0,8,13,0,30,8,12,28,10,94,2,49,65,8,38,57,1,8,157,72,26,47,155,20,99,65,105,92,70,81,75,0,43,134,66,69,119,110,34,134,34,63,28,104,145,35,79,78,193,231,156,106,53,64,112,157,55,14,59,48,18,61,18,125,143,8,83,21,35,24,0,42,75,104,122,26,0,32,0,14,50,25,56,3,14,18,119,7,0,28,33,2,12,0,6,7,0,0,6,8,4,35,89,48,83,54,1,0,21,117,2,0,6,14,0,29,7,11,28,10,95,2,32,73,7,31,77,1,1,136,68,27,56,124,15,100,65,104,90,72,79,76,0,40,135,70,69,107,110,31,112,33,72,37,117,156,140,147,125,148,98,62,52,84,150,72,3,28,97